Protein AF-A0A975BZ15-F1 (afdb_monomer_lite)

Foldseek 3Di:
DPDQDDLAAADEDDLLLVLCSLVVLCVSVVHDQQNLCVLLVHDPCLNVQDSCQVDPSHDRQWDWADADPVRNPTDIDGDPVNVSSQVSSVHDDDDDDPVVCVVSVHYHRDDDPDDPCPCPVVVVVVCVVVVHFDPDDPVLVVVLVVLVVVLVVLCVVQLPDPVCVVDPVSNVVSVVVSVVSVVVSVVSSND

Organism: NCBI:txid2774190

pLDDT: mean 78.73, std 13.76, range [43.09, 95.19]

Radius of gyration: 24.05 Å; chains: 1; bounding box: 47×45×75 Å

Secondary structure (DSSP, 8-state):
----PPPPPEE--SHHHHHHHHHHHHHHTT--HHHHHHHHTPPTTHHHHHH-TTSTT---SEEEEPPBTTBTT-EEEE-HHHHHHHHHTT-------HHHHHHTT-EEPPPPPP---TTHHHHHHHHHHHTPPP---HHHHHHHHHHHHHHHHHIIIIIT-HHHHH-HHHHHHHHHHHHHHHHHHHHHTT-

Structure (mmCIF, N/CA/C/O backbone):
data_AF-A0A975BZ15-F1
#
_entry.id   AF-A0A975BZ15-F1
#
loop_
_atom_site.group_PDB
_atom_site.id
_atom_site.type_symbol
_atom_site.label_atom_id
_atom_site.label_alt_id
_atom_site.label_comp_id
_atom_site.label_asym_id
_atom_site.label_entity_id
_atom_site.label_seq_id
_atom_site.pdbx_PDB_ins_code
_atom_site.Cartn_x
_atom_site.Cartn_y
_atom_site.Cartn_z
_atom_site.occupancy
_atom_site.B_iso_or_equiv
_atom_site.auth_seq_id
_atom_site.auth_comp_id
_atom_site.auth_asym_id
_atom_site.auth_atom_id
_atom_site.pdbx_PDB_model_num
ATOM 1 N N . MET A 1 1 ? 11.154 6.122 -28.868 1.00 43.09 1 MET A N 1
ATOM 2 C CA . MET A 1 1 ? 10.804 5.328 -27.670 1.00 43.09 1 MET A CA 1
ATOM 3 C C . MET A 1 1 ? 12.070 4.660 -27.170 1.00 43.09 1 MET A C 1
ATOM 5 O O . MET A 1 1 ? 12.715 3.992 -27.969 1.00 43.09 1 MET A O 1
ATOM 9 N N . LYS A 1 2 ? 12.477 4.886 -25.913 1.00 47.47 2 LYS A N 1
ATOM 10 C CA . LYS A 1 2 ? 13.539 4.073 -25.298 1.00 47.47 2 LYS A CA 1
ATOM 11 C C . LYS A 1 2 ? 13.048 2.626 -25.289 1.00 47.47 2 LYS A C 1
ATOM 13 O O . LYS A 1 2 ? 11.906 2.391 -24.907 1.00 47.47 2 LYS A O 1
ATOM 18 N N . THR A 1 3 ? 13.872 1.694 -25.752 1.00 48.06 3 THR A N 1
ATOM 19 C CA . THR A 1 3 ? 13.582 0.261 -25.691 1.00 48.06 3 THR A CA 1
ATOM 20 C C . THR A 1 3 ? 13.290 -0.089 -24.236 1.00 48.06 3 THR A C 1
ATOM 22 O O . THR A 1 3 ? 14.153 0.113 -23.380 1.00 48.06 3 THR A O 1
ATOM 25 N N . GLU A 1 4 ? 12.064 -0.518 -23.934 1.00 62.75 4 GLU A N 1
ATOM 26 C CA . GLU A 1 4 ? 11.697 -0.906 -22.576 1.00 62.75 4 GLU A CA 1
ATOM 27 C C . GLU A 1 4 ? 12.575 -2.084 -22.166 1.00 62.75 4 GLU A C 1
ATOM 29 O O . GLU A 1 4 ? 12.455 -3.182 -22.710 1.00 62.75 4 GLU A O 1
ATOM 34 N N . ALA A 1 5 ? 13.483 -1.862 -21.216 1.00 64.81 5 ALA A N 1
ATOM 35 C CA . ALA A 1 5 ? 14.196 -2.968 -20.604 1.00 64.81 5 ALA A CA 1
ATOM 36 C C . ALA A 1 5 ? 13.154 -3.931 -19.999 1.00 64.81 5 ALA A C 1
ATOM 38 O O . ALA A 1 5 ? 12.206 -3.457 -19.353 1.00 64.81 5 ALA A O 1
ATOM 39 N N . PRO A 1 6 ? 13.284 -5.252 -20.211 1.00 69.12 6 PRO A N 1
ATOM 40 C CA . PRO A 1 6 ? 12.326 -6.216 -19.690 1.00 69.12 6 PRO A CA 1
ATOM 41 C C . PRO A 1 6 ? 12.282 -6.132 -18.161 1.00 69.12 6 PRO A C 1
ATOM 43 O O . PRO A 1 6 ? 13.319 -6.164 -17.496 1.00 69.12 6 PRO A O 1
ATOM 46 N N . PHE A 1 7 ? 11.077 -5.998 -17.604 1.00 79.94 7 PHE A N 1
ATOM 47 C CA . PHE A 1 7 ? 10.864 -6.074 -16.162 1.00 79.94 7 PHE A CA 1
ATOM 48 C C . PHE A 1 7 ? 10.707 -7.553 -15.784 1.00 79.94 7 PHE A C 1
ATOM 50 O O . PHE A 1 7 ? 9.809 -8.205 -16.322 1.00 79.94 7 PHE A O 1
ATOM 57 N N . PRO A 1 8 ? 11.586 -8.118 -14.937 1.00 83.88 8 PRO A N 1
ATOM 58 C CA . PRO A 1 8 ? 11.531 -9.540 -14.626 1.00 83.88 8 PRO A CA 1
ATOM 59 C C . PRO A 1 8 ? 10.248 -9.878 -13.852 1.00 83.88 8 PRO A C 1
ATOM 61 O O . PRO A 1 8 ? 9.744 -9.027 -13.114 1.00 83.88 8 PRO A O 1
ATOM 64 N N . PRO A 1 9 ? 9.730 -11.112 -13.972 1.00 88.19 9 PRO A N 1
ATOM 65 C CA . PRO A 1 9 ? 8.658 -11.576 -13.102 1.00 88.19 9 PRO A CA 1
ATOM 66 C C . PRO A 1 9 ? 9.121 -11.532 -11.642 1.00 88.19 9 PRO A C 1
ATOM 68 O O . PRO A 1 9 ? 10.254 -11.908 -11.326 1.00 88.19 9 PRO A O 1
ATOM 71 N N . LEU A 1 10 ? 8.247 -11.051 -10.755 1.00 88.88 10 LEU A N 1
ATOM 72 C CA . LEU A 1 10 ? 8.565 -10.852 -9.344 1.00 88.88 10 LEU A CA 1
ATOM 73 C C . LEU A 1 10 ? 7.678 -11.696 -8.431 1.00 88.88 10 LEU A C 1
ATOM 75 O O . LEU A 1 10 ? 6.462 -11.739 -8.603 1.00 88.88 10 LEU A O 1
ATOM 79 N N . LEU A 1 11 ? 8.300 -12.291 -7.416 1.00 85.44 11 LEU A N 1
ATOM 80 C CA . LEU A 1 11 ? 7.637 -12.854 -6.246 1.00 85.44 11 LEU A CA 1
ATOM 81 C C . LEU A 1 11 ? 7.439 -11.738 -5.223 1.00 85.44 11 LEU A C 1
ATOM 83 O O . LEU A 1 11 ? 8.398 -11.100 -4.787 1.00 85.44 11 LEU A O 1
ATOM 87 N N . VAL A 1 12 ? 6.188 -11.492 -4.856 1.00 82.25 12 VAL A N 1
ATOM 88 C CA . VAL A 1 12 ? 5.798 -10.401 -3.962 1.00 82.25 12 VAL A CA 1
ATOM 89 C C . VAL A 1 12 ? 5.178 -11.021 -2.723 1.00 82.25 12 VAL A C 1
ATOM 91 O O . VAL A 1 12 ? 4.142 -11.677 -2.814 1.00 82.25 12 VAL A O 1
ATOM 94 N N . HIS A 1 13 ? 5.819 -10.815 -1.576 1.00 72.69 13 HIS A N 1
ATOM 95 C CA . HIS A 1 13 ? 5.365 -11.371 -0.302 1.00 72.69 13 HIS A CA 1
ATOM 96 C C . HIS A 1 13 ? 4.517 -10.368 0.473 1.00 72.69 13 HIS A C 1
ATOM 98 O O . HIS A 1 13 ? 3.546 -10.748 1.124 1.00 72.69 13 HIS A O 1
ATOM 104 N N . GLU A 1 14 ? 4.835 -9.078 0.352 1.00 74.31 14 GLU A N 1
ATOM 105 C CA . GLU A 1 14 ? 4.095 -8.016 1.010 1.00 74.31 14 GLU A CA 1
ATOM 106 C C . GLU A 1 14 ? 3.653 -6.915 0.044 1.00 74.31 14 GLU A C 1
ATOM 108 O O . GLU A 1 14 ? 4.279 -6.605 -0.971 1.00 74.31 14 GLU A O 1
ATOM 113 N N . ARG A 1 15 ? 2.586 -6.213 0.430 1.00 75.62 15 ARG A N 1
ATOM 114 C CA . ARG A 1 15 ? 2.096 -5.019 -0.276 1.00 75.62 15 ARG A CA 1
ATOM 115 C C . ARG A 1 15 ? 3.181 -3.951 -0.464 1.00 75.62 15 ARG A C 1
ATOM 117 O O . ARG A 1 15 ? 3.171 -3.230 -1.460 1.00 75.62 15 ARG A O 1
ATOM 124 N N . GLY A 1 16 ? 4.072 -3.815 0.520 1.00 75.12 16 GLY A N 1
ATOM 125 C CA . GLY A 1 16 ? 5.169 -2.850 0.490 1.00 75.12 16 GLY A CA 1
ATOM 126 C C . GLY A 1 16 ? 6.177 -3.142 -0.621 1.00 75.12 16 GLY A C 1
ATOM 127 O O . GLY A 1 16 ? 6.648 -2.202 -1.263 1.00 75.12 16 GLY A O 1
ATOM 128 N N . ASP A 1 17 ? 6.438 -4.421 -0.889 1.00 81.81 17 ASP A N 1
ATOM 129 C CA . ASP A 1 17 ? 7.350 -4.863 -1.946 1.00 81.81 17 ASP A CA 1
ATOM 130 C C . ASP A 1 17 ? 6.798 -4.499 -3.320 1.00 81.81 17 ASP A C 1
ATOM 132 O O . ASP A 1 17 ? 7.525 -4.029 -4.192 1.00 81.81 17 ASP A O 1
ATOM 136 N N . LEU A 1 18 ? 5.481 -4.638 -3.490 1.00 86.62 18 LEU A N 1
ATOM 137 C CA . LEU A 1 18 ? 4.814 -4.299 -4.737 1.00 86.62 18 LEU A CA 1
ATOM 138 C C . LEU A 1 18 ? 4.903 -2.798 -5.040 1.00 86.62 18 LEU A C 1
ATOM 140 O O . LEU A 1 18 ? 5.300 -2.415 -6.136 1.00 86.62 18 LEU A O 1
ATOM 144 N N . ALA A 1 19 ? 4.595 -1.937 -4.065 1.00 88.75 19 ALA A N 1
ATOM 145 C CA . ALA A 1 19 ? 4.719 -0.488 -4.242 1.00 88.75 19 ALA A CA 1
ATOM 146 C C . ALA A 1 19 ? 6.164 -0.079 -4.581 1.00 88.75 19 ALA A C 1
ATOM 148 O O . ALA A 1 19 ? 6.382 0.778 -5.438 1.00 88.75 19 ALA A O 1
ATOM 149 N N . HIS A 1 20 ? 7.152 -0.727 -3.955 1.00 88.38 20 HIS A N 1
ATOM 150 C CA . HIS A 1 20 ? 8.561 -0.485 -4.247 1.00 88.38 20 HIS A CA 1
ATOM 151 C C . HIS A 1 20 ? 8.954 -0.951 -5.657 1.00 88.38 20 HIS A C 1
ATOM 153 O O . HIS A 1 20 ? 9.604 -0.205 -6.388 1.00 88.38 20 HIS A O 1
ATOM 159 N N . ALA A 1 21 ? 8.521 -2.141 -6.074 1.00 89.56 21 ALA A N 1
ATOM 160 C CA . ALA A 1 21 ? 8.768 -2.672 -7.411 1.00 89.56 21 ALA A CA 1
ATOM 161 C C . ALA A 1 21 ? 8.174 -1.776 -8.512 1.00 89.56 21 ALA A C 1
ATOM 163 O O . ALA A 1 21 ? 8.835 -1.500 -9.514 1.00 89.56 21 ALA A O 1
ATOM 164 N N . LEU A 1 22 ? 6.956 -1.267 -8.307 1.00 91.25 22 LEU A N 1
ATOM 165 C CA . LEU A 1 22 ? 6.304 -0.343 -9.238 1.00 91.25 22 LEU A CA 1
ATOM 166 C C . LEU A 1 22 ? 7.023 1.013 -9.301 1.00 91.25 22 LEU A C 1
ATOM 168 O O . LEU A 1 22 ? 7.212 1.549 -10.394 1.00 91.25 22 LEU A O 1
ATOM 172 N N . ALA A 1 23 ? 7.510 1.528 -8.166 1.00 91.50 23 ALA A N 1
ATOM 173 C CA . ALA A 1 23 ? 8.348 2.729 -8.134 1.00 91.50 23 ALA A CA 1
ATOM 174 C C . ALA A 1 23 ? 9.658 2.529 -8.916 1.00 91.50 23 ALA A C 1
ATOM 176 O O . ALA A 1 23 ? 10.039 3.372 -9.727 1.00 91.50 23 ALA A O 1
ATOM 177 N N . GLN A 1 24 ? 10.327 1.384 -8.733 1.00 89.81 24 GLN A N 1
ATOM 178 C CA . GLN A 1 24 ? 11.532 1.035 -9.495 1.00 89.81 24 GLN A CA 1
ATOM 179 C C . GLN A 1 24 ? 11.242 0.943 -10.994 1.00 89.81 24 GLN A C 1
ATOM 181 O O . GLN A 1 24 ? 12.021 1.450 -11.801 1.00 89.81 24 GLN A O 1
ATOM 186 N N . ARG A 1 25 ? 10.098 0.362 -11.386 1.00 91.19 25 ARG A N 1
ATOM 187 C CA . ARG A 1 25 ? 9.684 0.339 -12.793 1.00 91.19 25 ARG A CA 1
ATOM 188 C C . ARG A 1 25 ? 9.503 1.754 -13.334 1.00 91.19 25 ARG A C 1
ATOM 190 O O . ARG A 1 25 ? 10.085 2.057 -14.374 1.00 91.19 25 ARG A O 1
ATOM 197 N N . ARG A 1 26 ? 8.781 2.631 -12.630 1.00 92.38 26 ARG A N 1
ATOM 198 C CA . ARG A 1 26 ? 8.617 4.040 -13.032 1.00 92.38 26 ARG A CA 1
ATOM 199 C C . ARG A 1 26 ? 9.972 4.726 -13.232 1.00 92.38 26 ARG A C 1
ATOM 201 O O . ARG A 1 26 ? 10.206 5.332 -14.276 1.00 92.38 26 ARG A O 1
ATOM 208 N N . LEU A 1 27 ? 10.880 4.581 -12.268 1.00 91.38 27 LEU A N 1
ATOM 209 C CA . LEU A 1 27 ? 12.227 5.150 -12.346 1.00 91.38 27 LEU A CA 1
ATOM 210 C C . LEU A 1 27 ? 13.030 4.578 -13.523 1.00 91.38 27 LEU A C 1
ATOM 212 O O . LEU A 1 27 ? 13.717 5.330 -14.210 1.00 91.38 27 LEU A O 1
ATOM 216 N N . SER A 1 28 ? 12.903 3.280 -13.815 1.00 89.06 28 SER A N 1
ATOM 217 C CA . SER A 1 28 ? 13.563 2.648 -14.969 1.00 89.06 28 SER A CA 1
ATOM 218 C C . SER A 1 28 ? 13.062 3.177 -16.320 1.00 89.06 28 SER A C 1
ATOM 220 O O . SER A 1 28 ? 13.814 3.191 -17.294 1.00 89.06 28 SER A O 1
ATOM 222 N N . LEU A 1 29 ? 11.819 3.669 -16.370 1.00 88.81 29 LEU A N 1
ATOM 223 C CA . LEU A 1 29 ? 11.249 4.352 -17.536 1.00 88.81 29 LEU A CA 1
ATOM 224 C C . LEU A 1 29 ? 11.700 5.821 -17.624 1.00 88.81 29 LEU A C 1
ATOM 226 O O . LEU A 1 29 ? 11.441 6.489 -18.623 1.00 88.81 29 LEU A O 1
ATOM 230 N N . GLY A 1 30 ? 12.420 6.316 -16.612 1.00 89.75 30 GLY A N 1
ATOM 231 C CA . GLY A 1 30 ? 12.903 7.691 -16.532 1.00 89.75 30 GLY A CA 1
ATOM 232 C C . GLY A 1 30 ? 11.807 8.705 -16.225 1.00 89.75 30 GLY A C 1
ATOM 233 O O . GLY A 1 30 ? 11.986 9.872 -16.551 1.00 89.75 30 GLY A O 1
ATOM 234 N N . LEU A 1 31 ? 10.692 8.265 -15.636 1.00 89.81 31 LEU A N 1
ATOM 235 C CA . LEU A 1 31 ? 9.573 9.129 -15.274 1.00 89.81 31 LEU A CA 1
ATOM 236 C C . LEU A 1 31 ? 9.715 9.600 -13.826 1.00 89.81 31 LEU A C 1
ATOM 238 O O . LEU A 1 31 ? 9.944 8.791 -12.923 1.00 89.81 31 LEU A O 1
ATOM 242 N N . THR A 1 32 ? 9.521 10.890 -13.586 1.00 91.31 32 THR A N 1
ATOM 243 C CA . THR A 1 32 ? 9.245 11.460 -12.256 1.00 91.31 32 THR A CA 1
ATOM 244 C C . THR A 1 32 ? 7.827 11.106 -11.784 1.00 91.31 32 THR A C 1
ATOM 246 O O . THR A 1 32 ? 7.039 10.530 -12.536 1.00 91.31 32 THR A O 1
ATOM 249 N N . CYS A 1 33 ? 7.489 11.397 -10.523 1.00 89.38 33 CYS A N 1
ATOM 250 C CA . CYS A 1 33 ? 6.126 11.173 -10.029 1.00 89.38 33 CYS A CA 1
ATOM 251 C C . CYS A 1 33 ? 5.125 12.084 -10.747 1.00 89.38 33 CYS A C 1
ATOM 253 O O . CYS A 1 33 ? 4.051 11.635 -11.121 1.00 89.38 33 CYS A O 1
ATOM 255 N N . GLU A 1 34 ? 5.503 13.339 -10.966 1.00 86.94 34 GLU A N 1
ATOM 256 C CA . GLU A 1 34 ? 4.691 14.373 -11.598 1.00 86.94 34 GLU A CA 1
ATOM 257 C C . GLU A 1 34 ? 4.435 14.058 -13.078 1.00 86.94 34 GLU A C 1
ATOM 259 O O . GLU A 1 34 ? 3.306 14.159 -13.553 1.00 86.94 34 GLU A O 1
ATOM 264 N N . GLU A 1 35 ? 5.463 13.609 -13.805 1.00 86.94 35 GLU A N 1
ATOM 265 C CA . GLU A 1 35 ? 5.306 13.151 -15.192 1.00 86.94 35 GLU A CA 1
ATOM 266 C C . GLU A 1 35 ? 4.442 11.894 -15.278 1.00 86.94 35 GLU A C 1
ATOM 268 O O . GLU A 1 35 ? 3.644 11.758 -16.205 1.00 86.94 35 GLU A O 1
ATOM 273 N N . PHE A 1 36 ? 4.578 10.980 -14.313 1.00 89.62 36 PHE A N 1
ATOM 274 C CA . PHE A 1 36 ? 3.740 9.790 -14.253 1.00 89.62 36 PHE A CA 1
ATOM 275 C C . PHE A 1 36 ? 2.277 10.153 -13.979 1.00 89.62 36 PHE A C 1
ATOM 277 O O . PHE A 1 36 ? 1.407 9.702 -14.716 1.00 89.62 36 PHE A O 1
ATOM 284 N N . ASP A 1 37 ? 2.014 11.018 -12.996 1.00 87.25 37 ASP A N 1
ATOM 285 C CA . ASP A 1 37 ? 0.670 11.513 -12.684 1.00 87.25 37 ASP A CA 1
ATOM 286 C C . ASP A 1 37 ? 0.030 12.185 -13.911 1.00 87.25 37 ASP A C 1
ATOM 288 O O . ASP A 1 37 ? -1.122 11.900 -14.245 1.00 87.25 37 ASP A O 1
ATOM 292 N N . ALA A 1 38 ? 0.787 13.018 -14.634 1.00 86.06 38 ALA A N 1
ATOM 293 C CA . ALA A 1 38 ? 0.326 13.649 -15.870 1.00 86.06 38 ALA A CA 1
ATOM 294 C C . ALA A 1 38 ? 0.015 12.619 -16.970 1.00 86.06 38 ALA A C 1
ATOM 296 O O . ALA A 1 38 ? -1.005 12.728 -17.649 1.00 86.06 38 ALA A O 1
ATOM 297 N N . HIS A 1 39 ? 0.861 11.598 -17.121 1.00 84.44 39 HIS A N 1
ATOM 298 C CA . HIS A 1 39 ? 0.670 10.520 -18.090 1.00 84.44 39 HIS A CA 1
ATOM 299 C C . HIS A 1 39 ? -0.566 9.659 -17.780 1.00 84.44 39 HIS A C 1
ATOM 301 O O . HIS A 1 39 ? -1.254 9.209 -18.694 1.00 84.44 39 HIS A O 1
ATOM 307 N N . THR A 1 40 ? -0.876 9.433 -16.501 1.00 84.62 40 THR A N 1
ATOM 308 C CA . THR A 1 40 ? -2.020 8.613 -16.069 1.00 84.62 40 THR A CA 1
ATOM 309 C C . THR A 1 40 ? -3.305 9.403 -15.834 1.00 84.62 40 THR A C 1
ATOM 311 O O . THR A 1 40 ? -4.327 8.804 -15.497 1.00 84.62 40 THR A O 1
ATOM 314 N N . GLY A 1 41 ? -3.272 10.731 -15.976 1.00 84.06 41 GLY A N 1
ATOM 315 C CA . GLY A 1 41 ? -4.400 11.609 -15.656 1.00 84.06 41 GLY A CA 1
ATOM 316 C C . GLY A 1 41 ? -4.724 11.659 -14.159 1.00 84.06 41 GLY A C 1
ATOM 317 O O . GLY A 1 41 ? -5.871 11.890 -13.776 1.00 84.06 41 GLY A O 1
ATOM 318 N N . TRP A 1 42 ? -3.741 11.392 -13.298 1.00 86.62 42 TRP A N 1
ATOM 319 C CA . TRP A 1 42 ? -3.905 11.495 -11.853 1.00 86.62 42 TRP A CA 1
ATOM 320 C C . TRP A 1 42 ? -3.730 12.933 -11.368 1.00 86.62 42 TRP A C 1
ATOM 322 O O . TRP A 1 42 ? -3.091 13.770 -12.002 1.00 86.62 42 TRP A O 1
ATOM 332 N N . ALA A 1 43 ? -4.315 13.222 -10.206 1.00 81.88 43 ALA A N 1
ATOM 333 C CA . ALA A 1 43 ? -4.056 14.475 -9.511 1.00 81.88 43 ALA A CA 1
ATOM 334 C C . ALA A 1 43 ? -2.585 14.555 -9.072 1.00 81.88 43 ALA A C 1
ATOM 336 O O . ALA A 1 43 ? -1.969 13.532 -8.786 1.00 81.88 43 ALA A O 1
ATOM 337 N N . ASP A 1 44 ? -2.058 15.772 -8.939 1.00 79.19 44 ASP A N 1
ATOM 338 C CA . ASP A 1 44 ? -0.663 15.998 -8.549 1.00 79.19 44 ASP A CA 1
ATOM 339 C C . ASP A 1 44 ? -0.267 15.240 -7.260 1.00 79.19 44 ASP A C 1
ATOM 341 O O . ASP A 1 44 ? -1.006 15.199 -6.258 1.00 79.19 44 ASP A O 1
ATOM 345 N N . ARG A 1 45 ? 0.932 14.649 -7.292 1.00 79.69 45 ARG A N 1
ATOM 346 C CA . ARG A 1 45 ? 1.570 13.847 -6.234 1.00 79.69 45 ARG A CA 1
ATOM 347 C C . ARG A 1 45 ? 0.804 12.582 -5.857 1.00 79.69 45 ARG A C 1
ATOM 349 O O . ARG A 1 45 ? 0.936 12.110 -4.719 1.00 79.69 45 ARG A O 1
ATOM 356 N N . PHE A 1 46 ? -0.030 12.035 -6.737 1.00 84.38 46 PHE A N 1
ATOM 357 C CA . PHE A 1 46 ? -0.773 10.814 -6.433 1.00 84.38 46 PHE A CA 1
ATOM 358 C C . PHE A 1 46 ? 0.128 9.579 -6.475 1.00 84.38 46 PHE A C 1
ATOM 360 O O . PHE A 1 46 ? 0.066 8.770 -5.545 1.00 84.38 46 PHE A O 1
ATOM 367 N N . ALA A 1 47 ? 1.032 9.486 -7.453 1.00 88.56 47 ALA A N 1
ATOM 368 C CA . ALA A 1 47 ? 2.056 8.447 -7.533 1.00 88.56 47 ALA A CA 1
ATOM 369 C C . ALA A 1 47 ? 2.846 8.350 -6.221 1.00 88.56 47 ALA A C 1
ATOM 371 O O . ALA A 1 47 ? 2.952 7.279 -5.629 1.00 88.56 47 ALA A O 1
ATOM 372 N N . THR A 1 48 ? 3.264 9.489 -5.663 1.00 87.31 48 THR A N 1
ATOM 373 C CA . THR A 1 48 ? 3.959 9.551 -4.368 1.00 87.31 48 THR A CA 1
ATOM 374 C C . THR A 1 48 ? 3.143 8.942 -3.223 1.00 87.31 48 THR A C 1
ATOM 376 O O . THR A 1 48 ? 3.713 8.319 -2.326 1.00 87.31 48 THR A O 1
ATOM 379 N N . LYS A 1 49 ? 1.810 9.083 -3.224 1.00 87.00 49 LYS A N 1
ATOM 380 C CA . LYS A 1 49 ? 0.937 8.495 -2.191 1.00 87.00 49 LYS A CA 1
ATOM 381 C C . LYS A 1 49 ? 0.825 6.979 -2.337 1.00 87.00 49 LYS A C 1
ATOM 383 O O . LYS A 1 49 ? 0.766 6.293 -1.317 1.00 87.00 49 LYS A O 1
ATOM 388 N N . LEU A 1 50 ? 0.793 6.472 -3.568 1.00 87.56 50 LEU A N 1
ATOM 389 C CA . LEU A 1 50 ? 0.746 5.036 -3.858 1.00 87.56 50 LEU A CA 1
ATOM 390 C C . LEU A 1 50 ? 2.088 4.343 -3.606 1.00 87.56 50 LEU A C 1
ATOM 392 O O . LEU A 1 50 ? 2.112 3.234 -3.080 1.00 87.56 50 LEU A O 1
ATOM 396 N N . GLU A 1 51 ? 3.200 5.013 -3.907 1.00 90.88 51 GLU A N 1
ATOM 397 C CA . GLU A 1 51 ? 4.557 4.529 -3.624 1.00 90.88 51 GLU A CA 1
ATOM 398 C C . GLU A 1 51 ? 4.887 4.546 -2.127 1.00 90.88 51 GLU A C 1
ATOM 400 O O . GLU A 1 51 ? 5.752 3.806 -1.662 1.00 90.88 51 GLU A O 1
ATOM 405 N N . ASN A 1 52 ? 4.160 5.355 -1.347 1.00 85.56 52 ASN A N 1
ATOM 406 C CA . ASN A 1 52 ? 4.322 5.473 0.099 1.00 85.56 52 ASN A CA 1
ATOM 407 C C . ASN A 1 52 ? 3.021 5.132 0.849 1.00 85.56 52 ASN A C 1
ATOM 409 O O . ASN A 1 52 ? 2.488 5.987 1.571 1.00 85.56 52 ASN A O 1
ATOM 413 N N . PRO A 1 53 ? 2.520 3.883 0.752 1.00 76.81 53 PRO A N 1
ATOM 414 C CA . PRO A 1 53 ? 1.218 3.488 1.297 1.00 76.81 53 PRO A CA 1
ATOM 415 C C . PRO A 1 53 ? 1.134 3.606 2.825 1.00 76.81 53 PRO A C 1
ATOM 417 O O . PRO A 1 53 ? 0.051 3.749 3.379 1.00 76.81 53 PRO A O 1
ATOM 420 N N . HIS A 1 54 ? 2.279 3.584 3.512 1.00 74.31 54 HIS A N 1
ATOM 421 C CA . HIS A 1 54 ? 2.377 3.728 4.969 1.00 74.31 54 HIS A CA 1
ATOM 422 C C . HIS A 1 54 ? 2.585 5.178 5.433 1.00 74.31 54 HIS A C 1
ATOM 424 O O . HIS A 1 54 ? 2.784 5.429 6.625 1.00 74.31 54 HIS A O 1
ATOM 430 N N . SER A 1 55 ? 2.633 6.141 4.507 1.00 75.50 55 SER A N 1
ATOM 431 C CA . SER A 1 55 ? 2.653 7.558 4.867 1.00 75.50 55 SER A CA 1
ATOM 432 C C . SER A 1 55 ? 1.254 8.006 5.314 1.00 75.50 55 SER A C 1
ATOM 434 O O . SER A 1 55 ? 0.262 7.379 4.950 1.00 75.50 55 SER A O 1
ATOM 436 N N . PRO A 1 56 ? 1.120 9.101 6.081 1.00 73.69 56 PRO A N 1
ATOM 437 C CA . PRO A 1 56 ? -0.185 9.526 6.606 1.00 73.69 56 PRO A CA 1
ATOM 438 C C . PRO A 1 56 ? -1.171 9.950 5.510 1.00 73.69 56 PRO A C 1
ATOM 440 O O . PRO A 1 56 ? -2.379 9.916 5.705 1.00 73.69 56 PRO A O 1
ATOM 443 N N . SER A 1 57 ? -0.643 10.371 4.361 1.00 77.12 57 SER A N 1
ATOM 444 C CA . SER A 1 57 ? -1.391 10.679 3.141 1.00 77.12 57 SER A CA 1
ATOM 445 C C . SER A 1 57 ? -1.353 9.540 2.120 1.00 77.12 57 SER A C 1
ATOM 447 O O . SER A 1 57 ? -1.793 9.731 0.986 1.00 77.12 57 SER A O 1
ATOM 449 N N . GLY A 1 58 ? -0.762 8.404 2.493 1.00 81.25 58 GLY A N 1
ATOM 450 C CA . GLY A 1 58 ? -0.544 7.256 1.631 1.00 81.25 58 GLY A CA 1
ATOM 451 C C . GLY A 1 58 ? -1.857 6.654 1.158 1.00 81.25 58 GLY A C 1
ATOM 452 O O . GLY A 1 58 ? -2.906 6.799 1.792 1.00 81.25 58 GLY A O 1
ATOM 453 N N . LYS A 1 59 ? -1.800 5.989 0.010 1.00 82.81 59 LYS A N 1
ATOM 454 C CA . LYS A 1 59 ? -2.933 5.276 -0.568 1.00 82.81 59 LYS A CA 1
ATOM 455 C C . LYS A 1 59 ? -2.534 3.831 -0.807 1.00 82.81 59 LYS A C 1
ATOM 457 O O . LYS A 1 59 ? -1.439 3.547 -1.281 1.00 82.81 59 LYS A O 1
ATOM 462 N N . LEU A 1 60 ? -3.431 2.919 -0.453 1.00 81.62 60 LEU A N 1
ATOM 463 C CA . LEU A 1 60 ? -3.249 1.496 -0.692 1.00 81.62 60 LEU A CA 1
ATOM 464 C C . LEU A 1 60 ? -3.758 1.205 -2.099 1.00 81.62 60 LEU A C 1
ATOM 466 O O . LEU A 1 60 ? -4.953 1.293 -2.352 1.00 81.62 60 LEU A O 1
ATOM 470 N N . GLY A 1 61 ? -2.843 0.899 -3.017 1.00 82.25 61 GLY A N 1
ATOM 471 C CA . GLY A 1 61 ? -3.225 0.424 -4.346 1.00 82.25 61 GLY A CA 1
ATOM 472 C C . GLY A 1 61 ? -3.754 -1.012 -4.302 1.00 82.25 61 GLY A C 1
ATOM 473 O O . GLY A 1 61 ? -4.722 -1.346 -4.980 1.00 82.25 61 GLY A O 1
ATOM 474 N N . PHE A 1 62 ? -3.137 -1.839 -3.459 1.00 85.75 62 PHE A N 1
ATOM 475 C CA . PHE A 1 62 ? -3.373 -3.275 -3.381 1.00 85.75 62 PHE A CA 1
ATOM 476 C C . PHE A 1 62 ? -3.740 -3.672 -1.958 1.00 85.75 62 PHE A C 1
ATOM 478 O O . PHE A 1 62 ? -3.193 -3.138 -0.985 1.00 85.75 62 PHE A O 1
ATOM 485 N N . HIS A 1 63 ? -4.663 -4.615 -1.837 1.00 81.69 63 HIS A N 1
ATOM 486 C CA . HIS A 1 63 ? -5.168 -5.121 -0.571 1.00 81.69 63 HIS A CA 1
ATOM 487 C C . HIS A 1 63 ? -4.866 -6.608 -0.494 1.00 81.69 63 HIS A C 1
ATOM 489 O O . HIS A 1 63 ? -5.354 -7.375 -1.312 1.00 81.69 63 HIS A O 1
ATOM 495 N N . PHE A 1 64 ? -4.036 -6.974 0.477 1.00 76.19 64 PHE A N 1
ATOM 496 C CA . PHE A 1 64 ? -3.728 -8.354 0.814 1.00 76.19 64 PHE A CA 1
ATOM 497 C C . PHE A 1 64 ? -4.503 -8.644 2.095 1.00 76.19 64 PHE A C 1
ATOM 499 O O . PHE A 1 64 ? -4.224 -8.038 3.133 1.00 76.19 64 PHE A O 1
ATOM 506 N N . GLU A 1 65 ? -5.529 -9.476 1.988 1.00 75.44 65 GLU A N 1
ATOM 507 C CA . GLU A 1 65 ? -6.294 -9.990 3.116 1.00 75.44 65 GLU A CA 1
ATOM 508 C C . GLU A 1 65 ? -5.696 -11.334 3.508 1.00 75.44 65 GLU A C 1
ATOM 510 O O . GLU A 1 65 ? -5.569 -12.234 2.674 1.00 75.44 65 GLU A O 1
ATOM 515 N N . PHE A 1 66 ? -5.295 -11.449 4.772 1.00 65.44 66 PHE A N 1
ATOM 516 C CA . PHE A 1 66 ? -4.766 -12.696 5.302 1.00 65.44 66 PHE A CA 1
ATOM 517 C C . PHE A 1 66 ? -5.849 -13.778 5.314 1.00 65.44 66 PHE A C 1
ATOM 519 O O . PHE A 1 66 ? -7.035 -13.451 5.421 1.00 65.44 66 PHE A O 1
ATOM 526 N N . PRO A 1 67 ? -5.451 -15.057 5.241 1.00 69.19 67 PRO A N 1
ATOM 527 C CA . PRO A 1 67 ? -6.352 -16.160 5.510 1.00 69.19 67 PRO A CA 1
ATOM 528 C C . PRO A 1 67 ? -7.101 -15.958 6.829 1.00 69.19 67 PRO A C 1
ATOM 530 O O . PRO A 1 67 ? -6.487 -15.703 7.865 1.00 69.19 67 PRO A O 1
ATOM 533 N N . THR A 1 68 ? -8.423 -16.074 6.788 1.00 66.75 68 THR A N 1
ATOM 534 C CA . THR A 1 68 ? -9.285 -16.093 7.977 1.00 66.75 68 THR A CA 1
ATOM 535 C C . THR A 1 68 ? -10.103 -17.378 7.997 1.00 66.75 68 THR A C 1
ATOM 537 O O . THR A 1 68 ? -10.164 -18.098 7.002 1.00 66.75 68 THR A O 1
ATOM 540 N N . GLU A 1 69 ? -10.772 -17.665 9.112 1.00 62.94 69 GLU A N 1
ATOM 541 C CA . GLU A 1 69 ? -11.693 -18.807 9.224 1.00 62.94 69 GLU A CA 1
ATOM 542 C C . GLU A 1 69 ? -12.822 -18.778 8.173 1.00 62.94 69 GLU A C 1
ATOM 544 O O . GLU A 1 69 ? -13.272 -19.824 7.713 1.00 62.94 69 GLU A O 1
ATOM 549 N N . PHE A 1 70 ? -13.217 -17.582 7.724 1.00 66.50 70 PHE A N 1
ATOM 550 C CA . PHE A 1 70 ? -14.227 -17.375 6.681 1.00 66.50 70 PHE A CA 1
ATOM 551 C C . PHE A 1 70 ? -13.633 -17.243 5.273 1.00 66.50 70 PHE A C 1
ATOM 553 O O . PHE A 1 70 ? -14.362 -17.307 4.284 1.00 66.50 70 PHE A O 1
ATOM 560 N N . LEU A 1 71 ? -12.319 -17.033 5.170 1.00 59.66 71 LEU A N 1
ATOM 561 C CA . LEU A 1 71 ? -11.617 -16.814 3.910 1.00 59.66 71 LEU A CA 1
ATOM 562 C C . LEU A 1 71 ? -10.246 -17.512 3.954 1.00 59.66 71 LEU A C 1
ATOM 564 O O . LEU A 1 71 ? -9.208 -16.852 4.002 1.00 59.66 71 LEU A O 1
ATOM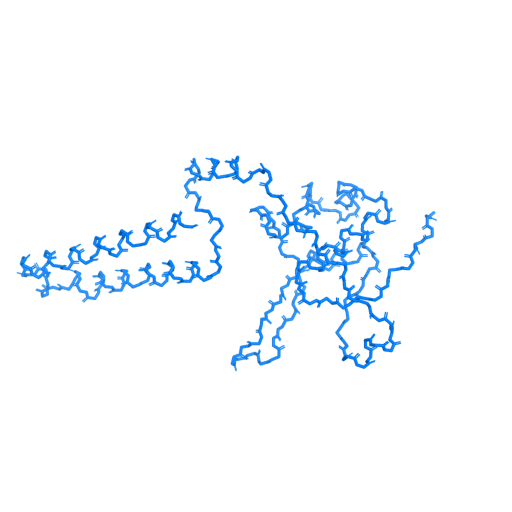 568 N N . PRO A 1 72 ? -10.221 -18.859 3.957 1.00 59.34 72 PRO A N 1
ATOM 569 C CA . PRO A 1 72 ? -9.025 -19.650 4.269 1.00 59.34 72 PRO A CA 1
ATOM 570 C C . PRO A 1 72 ? -7.895 -19.530 3.236 1.00 59.34 72 PRO A C 1
ATOM 572 O O . PRO A 1 72 ? -6.763 -19.907 3.522 1.00 59.34 72 PRO A O 1
ATOM 575 N N . GLY A 1 73 ? -8.173 -18.992 2.047 1.00 62.78 73 GLY A N 1
ATOM 576 C CA . GLY A 1 73 ? -7.156 -18.702 1.030 1.00 62.78 73 GLY A CA 1
ATOM 577 C C . GLY A 1 73 ? -6.566 -17.289 1.099 1.00 62.78 73 GLY A C 1
ATOM 578 O O . GLY A 1 73 ? -5.624 -16.997 0.367 1.00 62.78 73 GLY A O 1
ATOM 579 N N . GLY A 1 74 ? -7.115 -16.404 1.940 1.00 71.00 74 GLY A N 1
ATOM 580 C CA . GLY A 1 74 ? -6.879 -14.963 1.832 1.00 71.00 74 GLY A CA 1
ATOM 581 C C . GLY A 1 74 ? -7.415 -14.378 0.516 1.00 71.00 74 GLY A C 1
ATOM 582 O O . GLY A 1 74 ? -8.007 -15.077 -0.311 1.00 71.00 74 GLY A O 1
ATOM 583 N N . SER A 1 75 ? -7.242 -13.073 0.310 1.00 74.94 75 SER A N 1
ATOM 584 C CA . SER A 1 75 ? -7.602 -12.435 -0.962 1.00 74.94 75 SER A CA 1
ATOM 585 C C . SER A 1 75 ? -6.603 -11.353 -1.357 1.00 74.94 75 SER A C 1
ATOM 587 O O . SER A 1 75 ? -6.054 -10.651 -0.508 1.00 74.94 75 SER A O 1
ATOM 589 N N . VAL A 1 76 ? -6.361 -11.213 -2.661 1.00 75.38 76 VAL A N 1
ATOM 590 C CA . VAL A 1 76 ? -5.607 -10.087 -3.221 1.00 75.38 76 VAL A CA 1
ATOM 591 C C . VAL A 1 76 ? -6.564 -9.272 -4.072 1.00 75.38 76 VAL A C 1
ATOM 593 O O . VAL A 1 76 ? -7.075 -9.759 -5.078 1.00 75.38 76 VAL A O 1
ATOM 596 N N . ARG A 1 77 ? -6.819 -8.026 -3.669 1.00 81.12 77 ARG A N 1
ATOM 597 C CA . ARG A 1 77 ? -7.675 -7.098 -4.417 1.00 81.12 77 ARG A CA 1
ATOM 598 C C . ARG A 1 77 ? -6.861 -5.932 -4.949 1.00 81.12 77 ARG A C 1
ATOM 600 O O . ARG A 1 77 ? -6.058 -5.330 -4.229 1.00 81.12 77 ARG A O 1
ATOM 607 N N . CYS A 1 78 ? -7.110 -5.600 -6.207 1.00 81.62 78 CYS A N 1
ATOM 608 C CA . CYS A 1 78 ? -6.579 -4.421 -6.869 1.00 81.62 78 CYS A CA 1
ATOM 609 C C . CYS A 1 78 ? -7.610 -3.288 -6.761 1.00 81.62 78 CYS A C 1
ATOM 611 O O . CYS A 1 78 ? -8.789 -3.501 -7.030 1.00 81.62 78 CYS A O 1
ATOM 613 N N . SER A 1 79 ? -7.198 -2.091 -6.344 1.00 84.56 79 SER A N 1
ATOM 614 C CA . SER A 1 79 ? -8.038 -0.898 -6.522 1.00 84.56 79 SER A CA 1
ATOM 615 C C . SER A 1 79 ? -7.988 -0.437 -7.983 1.00 84.56 79 SER A C 1
ATOM 617 O O . SER A 1 79 ? -6.990 -0.667 -8.663 1.00 84.56 79 SER A O 1
ATOM 619 N N . GLY A 1 80 ? -8.992 0.310 -8.457 1.00 82.88 80 GLY A N 1
ATOM 620 C CA . GLY A 1 80 ? -8.955 0.869 -9.820 1.00 82.88 80 GLY A CA 1
ATOM 621 C C . GLY A 1 80 ? -7.717 1.744 -10.087 1.00 82.88 80 GLY A C 1
ATOM 622 O O . GLY A 1 80 ? -7.178 1.759 -11.190 1.00 82.88 80 GLY A O 1
ATOM 623 N N . MET A 1 81 ? -7.183 2.406 -9.052 1.00 84.12 81 MET A N 1
ATOM 624 C CA . MET A 1 81 ? -5.933 3.169 -9.167 1.00 84.12 81 MET A CA 1
ATOM 625 C C . MET A 1 81 ? -4.721 2.262 -9.370 1.00 84.12 81 MET A C 1
ATOM 627 O O . MET A 1 81 ? -3.816 2.604 -10.120 1.00 84.12 81 MET A O 1
ATOM 631 N N . ALA A 1 82 ? -4.695 1.099 -8.729 1.00 84.88 82 ALA A N 1
ATOM 632 C CA . ALA A 1 82 ? -3.629 0.129 -8.925 1.00 84.88 82 ALA A CA 1
ATOM 633 C C . ALA A 1 82 ? -3.677 -0.537 -10.307 1.00 84.88 82 ALA A C 1
ATOM 635 O O . ALA A 1 82 ? -2.624 -0.806 -10.882 1.00 84.88 82 ALA A O 1
ATOM 636 N N . GLU A 1 83 ? -4.864 -0.736 -10.882 1.00 87.25 83 GLU A N 1
ATOM 637 C CA . GLU A 1 83 ? -5.004 -1.217 -12.263 1.00 87.25 83 GLU A CA 1
ATOM 638 C C . GLU A 1 83 ? -4.455 -0.207 -13.275 1.00 87.25 83 GLU A C 1
ATOM 640 O O . GLU A 1 83 ? -3.696 -0.575 -14.178 1.00 87.25 83 GLU A O 1
ATOM 645 N N . LEU A 1 84 ? -4.783 1.077 -13.089 1.00 86.81 84 LEU A N 1
ATOM 646 C CA . LEU A 1 84 ? -4.207 2.184 -13.857 1.00 86.81 84 LEU A CA 1
ATOM 647 C C . LEU A 1 84 ? -2.687 2.249 -13.683 1.00 86.81 84 LEU A C 1
ATOM 649 O O . LEU A 1 84 ? -1.971 2.416 -14.667 1.00 86.81 84 LEU A O 1
ATOM 653 N N . TRP A 1 85 ? -2.194 2.052 -12.458 1.00 90.31 85 TRP A N 1
ATOM 654 C CA . TRP A 1 85 ? -0.763 2.049 -12.160 1.00 90.31 85 TRP A CA 1
ATOM 655 C C . TRP A 1 85 ? -0.021 0.960 -12.936 1.00 90.31 85 TRP A C 1
ATOM 657 O O . TRP A 1 85 ? 0.960 1.244 -13.620 1.00 90.31 85 TRP A O 1
ATOM 667 N N . LEU A 1 86 ? -0.514 -0.281 -12.863 1.00 90.75 86 LEU A N 1
ATOM 668 C CA . LEU A 1 86 ? 0.047 -1.419 -13.588 1.00 90.75 86 LEU A CA 1
ATOM 669 C C . LEU A 1 86 ? 0.004 -1.178 -15.095 1.00 90.75 86 LEU A C 1
ATOM 671 O O . LEU A 1 86 ? 1.018 -1.330 -15.768 1.00 90.75 86 LEU A O 1
ATOM 675 N N . THR A 1 87 ? -1.146 -0.748 -15.614 1.00 90.56 87 THR A N 1
ATOM 676 C CA . THR A 1 87 ? -1.344 -0.527 -17.051 1.00 90.56 87 THR A CA 1
ATOM 677 C C . THR A 1 87 ? -0.409 0.547 -17.592 1.00 90.56 87 THR A C 1
ATOM 679 O O . THR A 1 87 ? 0.235 0.331 -18.615 1.00 90.56 87 THR A O 1
ATOM 682 N N . ALA A 1 88 ? -0.273 1.670 -16.888 1.00 89.38 88 ALA A N 1
ATOM 683 C CA . ALA A 1 88 ? 0.609 2.759 -17.290 1.00 89.38 88 ALA A CA 1
ATOM 684 C C . ALA A 1 88 ? 2.100 2.396 -17.226 1.00 89.38 88 ALA A C 1
ATOM 686 O O . ALA A 1 88 ? 2.902 2.989 -17.939 1.00 89.38 88 ALA A O 1
ATOM 687 N N . LEU A 1 89 ? 2.472 1.415 -16.400 1.00 90.88 89 LEU A N 1
ATOM 688 C CA . LEU A 1 89 ? 3.832 0.874 -16.330 1.00 90.88 89 LEU A CA 1
ATOM 689 C C . LEU A 1 89 ? 4.073 -0.312 -17.280 1.00 90.88 89 LEU A C 1
ATOM 691 O O . LEU A 1 89 ? 5.173 -0.875 -17.273 1.00 90.88 89 LEU A O 1
ATOM 695 N N . GLY A 1 90 ? 3.063 -0.705 -18.067 1.00 89.44 90 GLY A N 1
ATOM 696 C CA . GLY A 1 90 ? 3.129 -1.858 -18.969 1.00 89.44 90 GLY A CA 1
ATOM 697 C C . GLY A 1 90 ? 3.139 -3.208 -18.244 1.00 89.44 90 GLY A C 1
ATOM 698 O O . GLY A 1 90 ? 3.648 -4.192 -18.772 1.00 89.44 90 GLY A O 1
ATOM 699 N N . LEU A 1 91 ? 2.613 -3.266 -17.020 1.00 90.38 91 LEU A N 1
ATOM 700 C CA . LEU A 1 91 ? 2.658 -4.437 -16.147 1.00 90.38 91 LEU A CA 1
ATOM 701 C C . LEU A 1 91 ? 1.299 -5.143 -16.048 1.00 90.38 91 LEU A C 1
ATOM 703 O O . LEU A 1 91 ? 0.227 -4.560 -16.236 1.00 90.38 91 LEU A O 1
ATOM 707 N N . ARG A 1 92 ? 1.353 -6.432 -15.707 1.00 88.19 92 ARG A N 1
ATOM 708 C CA . ARG A 1 92 ? 0.197 -7.282 -15.405 1.00 88.19 92 ARG A CA 1
ATOM 709 C C . ARG A 1 92 ? 0.447 -8.005 -14.087 1.00 88.19 92 ARG A C 1
ATOM 711 O O . ARG A 1 92 ? 1.568 -8.436 -13.831 1.00 88.19 92 ARG A O 1
ATOM 718 N N . LEU A 1 93 ? -0.595 -8.137 -13.272 1.00 86.50 93 LEU A N 1
ATOM 719 C CA . LEU A 1 93 ? -0.566 -8.964 -12.069 1.00 86.50 93 LEU A CA 1
ATOM 720 C C . LEU A 1 93 ? -1.171 -10.329 -12.403 1.00 86.50 93 LEU A C 1
ATOM 722 O O . LEU A 1 93 ? -2.282 -10.392 -12.925 1.00 86.50 93 LEU A O 1
ATOM 726 N N . VAL A 1 94 ? -0.441 -11.404 -12.111 1.00 85.69 94 VAL A N 1
ATOM 727 C CA . VAL A 1 94 ? -0.876 -12.786 -12.351 1.00 85.69 94 VAL A CA 1
ATOM 728 C C . VAL A 1 94 ? -0.607 -13.600 -11.091 1.00 85.69 94 VAL A C 1
ATOM 730 O O . VAL A 1 94 ? 0.460 -13.474 -10.494 1.00 85.69 94 VAL A O 1
ATOM 733 N N . LEU A 1 95 ? -1.576 -14.421 -10.688 1.00 82.00 95 LEU A N 1
ATOM 734 C CA . LEU A 1 95 ? -1.408 -15.408 -9.624 1.00 82.00 95 LEU A CA 1
ATOM 735 C C . LEU A 1 95 ? -1.060 -16.752 -10.262 1.00 82.00 95 LEU A C 1
ATOM 737 O O . LEU A 1 95 ? -1.780 -17.222 -11.141 1.00 82.00 95 LEU A O 1
ATOM 741 N N . VAL A 1 96 ? 0.043 -17.348 -9.823 1.00 83.81 96 VAL A N 1
ATOM 742 C CA . VAL A 1 96 ? 0.534 -18.647 -10.292 1.00 83.81 96 VAL A CA 1
ATOM 743 C C . VAL A 1 96 ? 0.975 -19.486 -9.096 1.00 83.81 96 VAL A C 1
ATOM 745 O O . VAL A 1 96 ? 1.261 -18.941 -8.028 1.00 83.81 96 VAL A O 1
ATOM 748 N N . ASP A 1 97 ? 1.023 -20.805 -9.258 1.00 85.06 97 ASP A N 1
ATOM 749 C CA . ASP A 1 97 ? 1.637 -21.684 -8.264 1.00 85.06 97 ASP A CA 1
ATOM 750 C C . ASP A 1 97 ? 3.170 -21.517 -8.232 1.00 85.06 97 ASP A C 1
ATOM 752 O O . ASP A 1 97 ? 3.775 -20.940 -9.140 1.00 85.06 97 ASP A O 1
ATOM 756 N N . GLY A 1 98 ? 3.806 -22.030 -7.174 1.00 84.75 98 GLY A N 1
ATOM 757 C CA . GLY A 1 98 ? 5.252 -21.898 -6.978 1.00 84.75 98 GLY A CA 1
ATOM 758 C C . GLY A 1 98 ? 6.089 -22.551 -8.081 1.00 84.75 98 GLY A C 1
ATOM 759 O O . GLY A 1 98 ? 7.065 -21.955 -8.523 1.00 84.75 98 GLY A O 1
ATOM 760 N N . ALA A 1 99 ? 5.680 -23.717 -8.591 1.00 90.19 99 ALA A N 1
ATOM 761 C CA . ALA A 1 99 ? 6.420 -24.403 -9.650 1.00 90.19 99 ALA A CA 1
ATOM 762 C C . ALA A 1 99 ? 6.371 -23.613 -10.967 1.00 90.19 99 ALA A C 1
ATOM 764 O O . ALA A 1 99 ? 7.382 -23.480 -11.658 1.00 90.19 99 ALA A O 1
ATOM 765 N N . THR 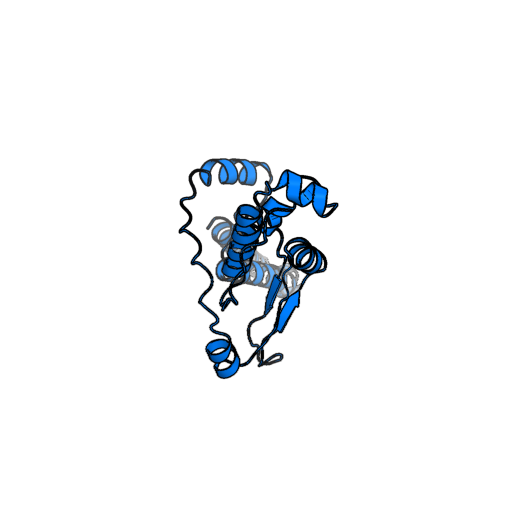A 1 100 ? 5.215 -23.029 -11.289 1.00 90.94 100 THR A N 1
ATOM 766 C CA . THR A 1 100 ? 5.062 -22.106 -12.418 1.00 90.94 100 THR A CA 1
ATOM 767 C C . THR A 1 100 ? 5.911 -20.848 -12.220 1.00 90.94 100 THR A C 1
ATOM 769 O O . THR A 1 100 ? 6.540 -20.383 -13.171 1.00 90.94 100 THR A O 1
ATOM 772 N N . ALA A 1 101 ? 5.972 -20.304 -11.001 1.00 90.12 101 ALA A N 1
ATOM 773 C CA . ALA A 1 101 ? 6.791 -19.134 -10.696 1.00 90.12 101 ALA A CA 1
ATOM 774 C C . ALA A 1 101 ? 8.298 -19.404 -10.882 1.00 90.12 101 ALA A C 1
ATOM 776 O O . ALA A 1 101 ? 9.001 -18.589 -11.486 1.00 90.12 101 ALA A O 1
ATOM 777 N N . ASP A 1 102 ? 8.776 -20.567 -10.438 1.00 89.75 102 ASP A N 1
ATOM 778 C CA . ASP A 1 102 ? 10.159 -21.008 -10.641 1.00 89.75 102 ASP A CA 1
ATOM 779 C C . ASP A 1 102 ? 10.468 -21.197 -12.135 1.00 89.75 102 ASP A C 1
ATOM 781 O O . ASP A 1 102 ? 11.511 -20.752 -12.622 1.00 89.75 102 ASP A O 1
ATOM 785 N N . LEU A 1 103 ? 9.533 -21.787 -12.890 1.00 93.62 103 LEU A N 1
ATOM 786 C CA . LEU A 1 103 ? 9.673 -22.027 -14.329 1.00 93.62 103 LEU A CA 1
ATOM 787 C C . LEU A 1 103 ? 9.828 -20.729 -15.134 1.00 93.62 103 LEU A C 1
ATOM 789 O O . LEU A 1 103 ? 10.645 -20.670 -16.053 1.00 93.62 103 LEU A O 1
ATOM 793 N N . ILE A 1 104 ? 9.069 -19.682 -14.796 1.00 90.25 104 ILE A N 1
ATOM 794 C CA . ILE A 1 104 ? 9.182 -18.368 -15.454 1.00 90.25 104 ILE A CA 1
ATOM 795 C C . ILE A 1 104 ? 10.379 -17.549 -14.945 1.00 90.25 104 ILE A C 1
ATOM 797 O O . ILE A 1 104 ? 10.579 -16.415 -15.383 1.00 90.25 104 ILE A O 1
ATOM 801 N N . GLY A 1 105 ? 11.172 -18.099 -14.020 1.00 91.44 105 GLY A N 1
ATOM 802 C CA . GLY A 1 105 ? 12.329 -17.432 -13.434 1.00 91.44 105 GLY A CA 1
ATOM 803 C C . GLY A 1 105 ? 11.949 -16.232 -12.568 1.00 91.44 105 GLY A C 1
ATOM 804 O O . GLY A 1 105 ? 12.675 -15.231 -12.571 1.00 91.44 105 GLY A O 1
ATOM 805 N N . ALA A 1 106 ? 10.811 -16.301 -11.866 1.00 90.00 106 ALA A N 1
ATOM 806 C CA . ALA A 1 106 ? 10.381 -15.247 -10.957 1.00 90.00 106 ALA A CA 1
ATOM 807 C C . ALA A 1 106 ? 11.417 -15.044 -9.846 1.00 90.00 106 ALA A C 1
ATOM 809 O O . ALA A 1 106 ? 11.917 -15.995 -9.247 1.00 90.00 106 ALA A O 1
ATOM 810 N N . LYS A 1 107 ? 11.760 -13.785 -9.570 1.00 90.19 107 LYS A N 1
ATOM 811 C CA . LYS A 1 107 ? 12.731 -13.427 -8.528 1.00 90.19 107 LYS A CA 1
ATOM 812 C C . LYS A 1 107 ? 12.031 -12.720 -7.375 1.00 90.19 107 LYS A C 1
ATOM 814 O O . LYS A 1 107 ? 11.076 -11.991 -7.633 1.00 90.19 107 LYS A O 1
ATOM 819 N N . PRO A 1 108 ? 12.498 -12.862 -6.125 1.00 85.00 108 PRO A N 1
ATOM 820 C CA . PRO A 1 108 ? 12.012 -12.032 -5.030 1.00 85.00 108 PRO A CA 1
ATOM 821 C C . PRO A 1 108 ? 12.040 -10.551 -5.410 1.00 85.00 108 PRO A C 1
ATOM 823 O O . PRO A 1 108 ? 13.026 -10.065 -5.976 1.00 85.00 108 PRO A O 1
ATOM 826 N N . ALA A 1 109 ? 10.948 -9.844 -5.127 1.00 84.69 109 ALA A N 1
ATOM 827 C CA . ALA A 1 109 ? 10.890 -8.404 -5.303 1.00 84.69 109 ALA A CA 1
ATOM 828 C C . ALA A 1 109 ? 12.021 -7.727 -4.501 1.00 84.69 109 ALA A C 1
ATOM 830 O O . ALA A 1 109 ? 12.397 -8.222 -3.433 1.00 84.69 109 ALA A O 1
ATOM 831 N N . PRO A 1 110 ? 12.589 -6.610 -4.998 1.00 79.12 110 PRO A N 1
ATOM 832 C CA . PRO A 1 110 ? 13.671 -5.931 -4.302 1.00 79.12 110 PRO A CA 1
ATOM 833 C C . PRO A 1 110 ? 13.234 -5.559 -2.880 1.00 79.12 110 PRO A C 1
ATOM 835 O O . PRO A 1 110 ? 12.172 -4.944 -2.723 1.00 79.12 110 PRO A O 1
ATOM 838 N N . PRO A 1 111 ? 14.030 -5.900 -1.851 1.00 69.44 111 PRO A N 1
ATOM 839 C CA . PRO A 1 111 ? 13.664 -5.600 -0.481 1.00 69.44 111 PRO A CA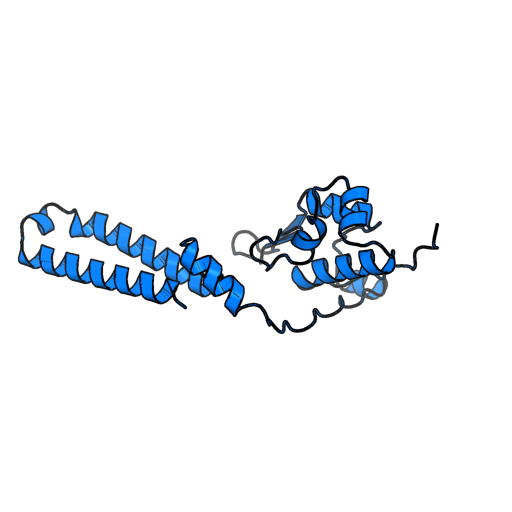 1
ATOM 840 C C . PRO A 1 111 ? 13.597 -4.088 -0.301 1.00 69.44 111 PRO A C 1
ATOM 842 O O . PRO A 1 111 ? 14.478 -3.343 -0.743 1.00 69.44 111 PRO A O 1
ATOM 845 N N . ARG A 1 112 ? 12.549 -3.620 0.376 1.00 68.12 112 ARG A N 1
ATOM 846 C CA . ARG A 1 112 ? 12.415 -2.198 0.679 1.00 68.12 112 ARG A CA 1
ATOM 847 C C . ARG A 1 112 ? 13.597 -1.739 1.546 1.00 68.12 112 ARG A C 1
ATOM 849 O O . ARG A 1 112 ? 13.908 -2.407 2.535 1.00 68.12 112 ARG A O 1
ATOM 856 N N . PRO A 1 113 ? 14.215 -0.575 1.268 1.00 66.00 113 PRO A N 1
ATOM 857 C CA . PRO A 1 113 ? 15.221 -0.032 2.166 1.00 66.00 113 PRO A CA 1
ATOM 858 C C . PRO A 1 113 ? 14.635 0.196 3.573 1.00 66.00 113 PRO A C 1
ATOM 860 O O . PRO A 1 113 ? 13.477 0.632 3.707 1.00 66.00 113 PRO A O 1
ATOM 863 N N . PRO A 1 114 ? 15.412 -0.085 4.637 1.00 56.97 114 PRO A N 1
ATOM 864 C CA . PRO A 1 114 ? 14.996 0.198 6.001 1.00 56.97 114 PRO A CA 1
ATOM 865 C C . PRO A 1 114 ? 14.733 1.698 6.143 1.00 56.97 114 PRO A C 1
ATOM 867 O O . PRO A 1 114 ? 15.518 2.536 5.702 1.00 56.97 114 PRO A O 1
ATOM 870 N N . ARG A 1 115 ? 13.595 2.056 6.745 1.00 56.44 115 ARG A N 1
ATOM 871 C CA . ARG A 1 115 ? 13.257 3.464 6.971 1.00 56.44 115 ARG A CA 1
ATOM 872 C C . ARG A 1 115 ? 14.188 4.031 8.033 1.00 56.44 115 ARG A C 1
ATOM 874 O O . ARG A 1 115 ? 14.041 3.713 9.208 1.00 56.44 115 ARG A O 1
ATOM 881 N N . THR A 1 116 ? 15.042 4.965 7.651 1.00 45.28 116 THR A N 1
ATOM 882 C CA . THR A 1 116 ? 15.435 6.041 8.556 1.00 45.28 116 THR A CA 1
ATOM 883 C C . THR A 1 116 ? 14.329 7.095 8.475 1.00 45.28 116 THR A C 1
ATOM 885 O O . THR A 1 116 ? 13.951 7.540 7.395 1.00 45.28 116 THR A O 1
ATOM 888 N N . ASN A 1 117 ? 13.702 7.431 9.602 1.00 43.72 117 ASN A N 1
ATOM 889 C CA . ASN A 1 117 ? 12.633 8.434 9.674 1.00 43.72 117 ASN A CA 1
ATOM 890 C C . ASN A 1 117 ? 13.226 9.746 10.238 1.00 43.72 117 ASN A C 1
ATOM 892 O O . ASN A 1 117 ? 13.066 10.013 11.429 1.00 43.72 117 ASN A O 1
ATOM 896 N N . PRO A 1 118 ? 13.902 10.596 9.440 1.00 43.59 118 PRO A N 1
ATOM 897 C CA . PRO A 1 118 ? 14.445 11.863 9.939 1.00 43.59 118 PRO A CA 1
ATOM 898 C C . PRO A 1 118 ? 13.355 12.906 10.257 1.00 43.59 118 PRO A C 1
ATOM 900 O O . PRO A 1 118 ? 13.615 13.883 10.949 1.00 43.59 118 PRO A O 1
ATOM 903 N N . THR A 1 119 ? 12.112 12.709 9.799 1.00 46.19 119 THR A N 1
ATOM 904 C CA . THR A 1 119 ? 11.003 13.679 9.924 1.00 46.19 119 THR A CA 1
ATOM 905 C C . THR A 1 119 ? 9.919 13.291 10.937 1.00 46.19 119 THR A C 1
ATOM 907 O O . THR A 1 119 ? 8.903 13.985 11.047 1.00 46.19 119 THR A O 1
ATOM 910 N N . ALA A 1 120 ? 10.117 12.222 11.721 1.00 49.75 120 ALA A N 1
ATOM 911 C CA . ALA A 1 120 ? 9.139 11.760 12.717 1.00 49.75 120 ALA A CA 1
ATOM 912 C C . ALA A 1 120 ? 8.740 12.864 13.718 1.00 49.75 120 ALA A C 1
ATOM 914 O O . ALA A 1 120 ? 7.562 13.009 14.044 1.00 49.75 120 ALA A O 1
ATOM 915 N N . GLN A 1 121 ? 9.692 13.712 14.120 1.00 50.50 121 GLN A N 1
ATOM 916 C CA . GLN A 1 121 ? 9.447 14.806 15.066 1.00 50.50 121 GLN A CA 1
ATOM 917 C C . GLN A 1 121 ? 8.545 15.915 14.494 1.00 50.50 121 GLN A C 1
ATOM 919 O O . GLN A 1 121 ? 7.675 16.431 15.196 1.00 50.50 121 GLN A O 1
ATOM 924 N N . GLY A 1 122 ? 8.699 16.267 13.211 1.00 49.81 122 GLY A N 1
ATOM 925 C CA . GLY A 1 122 ? 7.897 17.318 12.569 1.00 49.81 122 GLY A CA 1
ATOM 926 C C . GLY A 1 122 ? 6.433 16.911 12.369 1.00 49.81 122 GLY A C 1
ATOM 927 O O . GLY A 1 122 ? 5.517 17.713 12.563 1.00 49.81 122 GLY A O 1
ATOM 928 N N . HIS A 1 123 ? 6.196 15.639 12.044 1.00 47.28 123 HIS A N 1
ATOM 929 C CA . HIS A 1 123 ? 4.845 15.100 11.894 1.00 47.28 123 HIS A CA 1
ATOM 930 C C . HIS A 1 123 ? 4.152 14.839 13.235 1.00 47.28 123 HIS A C 1
ATOM 932 O O . HIS A 1 123 ? 2.945 15.058 13.318 1.00 47.28 123 HIS A O 1
ATOM 938 N N . ALA A 1 124 ? 4.889 14.440 14.278 1.00 52.09 124 ALA A N 1
ATOM 939 C CA . ALA A 1 124 ? 4.352 14.331 15.635 1.00 52.09 124 ALA A CA 1
ATOM 940 C C . ALA A 1 124 ? 3.826 15.689 16.133 1.00 52.09 124 ALA A C 1
ATOM 942 O O . ALA A 1 124 ? 2.686 15.782 16.582 1.00 52.09 124 ALA A O 1
ATOM 943 N N . ARG A 1 125 ? 4.594 16.771 15.927 1.00 52.81 125 ARG A N 1
ATOM 944 C CA . ARG A 1 125 ? 4.179 18.138 16.295 1.00 52.81 125 ARG A CA 1
ATOM 945 C C . ARG A 1 125 ? 2.903 18.594 15.579 1.00 52.81 125 ARG A C 1
ATOM 947 O O . ARG A 1 125 ? 2.007 19.124 16.223 1.00 52.81 125 ARG A O 1
ATOM 954 N N . ARG A 1 126 ? 2.770 18.354 14.267 1.00 51.12 126 ARG A N 1
ATOM 955 C CA . ARG A 1 126 ? 1.543 18.708 13.516 1.00 51.12 126 ARG A CA 1
ATOM 956 C C . ARG A 1 126 ? 0.308 17.914 13.952 1.00 51.12 126 ARG A C 1
ATOM 958 O O . ARG A 1 126 ? -0.800 18.429 13.862 1.00 51.12 126 ARG A O 1
ATOM 965 N N . ARG A 1 127 ? 0.487 16.673 14.408 1.00 52.72 127 ARG A N 1
ATOM 966 C CA . ARG A 1 127 ? -0.610 15.783 14.812 1.00 52.72 127 ARG A CA 1
ATOM 967 C C . ARG A 1 127 ? -1.234 16.172 16.143 1.00 52.72 127 ARG A C 1
ATOM 969 O O . ARG A 1 127 ? -2.457 16.274 16.195 1.00 52.72 127 ARG A O 1
ATOM 976 N N . VAL A 1 128 ? -0.395 16.512 17.126 1.00 55.16 128 VAL A N 1
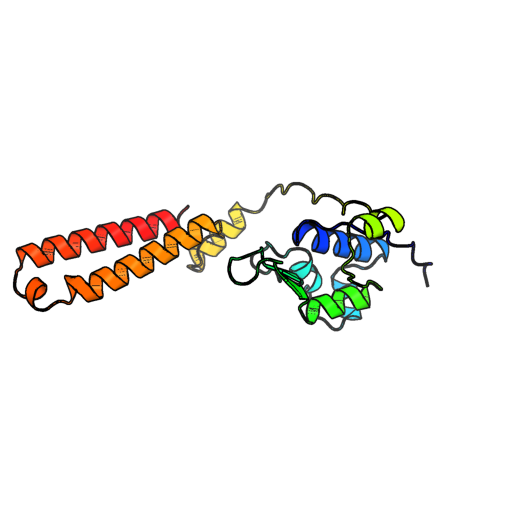ATOM 977 C CA . VAL A 1 128 ? -0.814 17.085 18.418 1.00 55.16 128 VAL A CA 1
ATOM 978 C C . VAL A 1 128 ? -1.656 18.347 18.204 1.00 55.16 128 VAL A C 1
ATOM 980 O O . VAL A 1 128 ? -2.713 18.485 18.804 1.00 55.16 128 VAL A O 1
ATOM 983 N N . VAL A 1 129 ? -1.251 19.219 17.272 1.00 55.56 129 VAL A N 1
ATOM 984 C CA . VAL A 1 129 ? -2.000 20.446 16.932 1.00 55.56 129 VAL A CA 1
ATOM 985 C C . VAL A 1 129 ? -3.350 20.151 16.259 1.00 55.56 129 VAL A C 1
ATOM 987 O O . VAL A 1 129 ? -4.300 20.901 16.436 1.00 55.56 129 VAL A O 1
ATOM 990 N N . SER A 1 130 ? -3.459 19.062 15.492 1.00 51.91 130 SER A N 1
ATOM 991 C CA . SER A 1 130 ? -4.685 18.695 14.761 1.00 51.91 130 SER A CA 1
ATOM 992 C C . SER A 1 130 ? -5.645 17.766 15.519 1.00 51.91 130 SER A C 1
ATOM 994 O O . SER A 1 130 ? -6.660 17.370 14.950 1.00 51.91 130 SER A O 1
ATOM 996 N N . GLY A 1 131 ? -5.300 17.344 16.742 1.00 47.94 131 GLY A N 1
ATOM 997 C CA . GLY A 1 131 ? -6.070 16.352 17.509 1.00 47.94 131 GLY A CA 1
ATOM 998 C C . GLY A 1 131 ? -6.094 14.945 16.894 1.00 47.94 131 GLY A C 1
ATOM 999 O O . GLY A 1 131 ? -6.905 14.113 17.284 1.00 47.94 131 GLY A O 1
ATOM 1000 N N . ARG A 1 132 ? -5.232 14.660 15.908 1.00 50.69 132 ARG A N 1
ATOM 1001 C CA . ARG A 1 132 ? -5.146 13.343 15.263 1.00 50.69 132 ARG A CA 1
ATOM 1002 C C . ARG A 1 132 ? -4.088 12.503 15.963 1.00 50.69 132 ARG A C 1
ATOM 1004 O O . ARG A 1 132 ? -2.928 12.906 16.011 1.00 50.69 132 ARG A O 1
ATOM 1011 N N . TYR A 1 133 ? -4.479 11.330 16.449 1.00 53.22 133 TYR A N 1
ATOM 1012 C CA . TYR A 1 133 ? -3.580 10.384 17.108 1.00 53.22 133 TYR A CA 1
ATOM 1013 C C . TYR A 1 133 ? -2.418 9.937 16.193 1.00 53.22 133 TYR A C 1
ATOM 1015 O O . TYR A 1 133 ? -2.455 10.049 14.955 1.00 53.22 133 TYR A O 1
ATOM 1023 N N . ALA A 1 134 ? -1.326 9.479 16.809 1.00 53.38 134 ALA A N 1
ATOM 1024 C CA . ALA A 1 134 ? -0.200 8.894 16.089 1.00 53.38 134 ALA A CA 1
ATOM 1025 C C . ALA A 1 134 ? -0.654 7.665 15.275 1.00 53.38 134 ALA A C 1
ATOM 1027 O O . ALA A 1 134 ? -1.730 7.116 15.486 1.00 53.38 134 ALA A O 1
ATOM 1028 N N . ALA A 1 135 ? 0.142 7.260 14.281 1.00 56.38 135 ALA A N 1
ATOM 1029 C CA . ALA A 1 135 ? -0.147 6.024 13.562 1.00 56.38 135 ALA A CA 1
ATOM 1030 C C . ALA A 1 135 ? 0.196 4.882 14.519 1.00 56.38 135 ALA A C 1
ATOM 1032 O O . ALA A 1 135 ? 1.375 4.605 14.720 1.00 56.38 135 ALA A O 1
ATOM 1033 N N . MET A 1 136 ? -0.823 4.302 15.144 1.00 64.38 136 MET A N 1
ATOM 1034 C CA . MET A 1 136 ? -0.654 3.198 16.079 1.00 64.38 136 MET A CA 1
ATOM 1035 C C . MET A 1 136 ? -0.421 1.895 15.312 1.00 64.38 136 MET A C 1
ATOM 1037 O O . MET A 1 136 ? -0.836 1.751 14.157 1.00 64.38 136 MET A O 1
ATOM 1041 N N . SER A 1 137 ? 0.262 0.938 15.941 1.00 66.62 137 SER A N 1
ATOM 1042 C CA . SER A 1 137 ? 0.327 -0.425 15.411 1.00 66.62 137 SER A CA 1
ATOM 1043 C C . SER A 1 137 ? -1.083 -1.035 15.383 1.00 66.62 137 SER A C 1
ATOM 1045 O O . SER A 1 137 ? -1.934 -0.660 16.190 1.00 66.62 137 SER A O 1
ATOM 1047 N N . ALA A 1 138 ? -1.352 -1.973 14.467 1.00 60.03 138 ALA A N 1
ATOM 1048 C CA . ALA A 1 138 ? -2.660 -2.636 14.410 1.00 60.03 138 ALA A CA 1
ATOM 1049 C C . ALA A 1 138 ? -3.070 -3.274 15.761 1.00 60.03 138 ALA A C 1
ATOM 1051 O O . ALA A 1 138 ? -4.207 -3.053 16.171 1.00 60.03 138 ALA A O 1
ATOM 1052 N N . PRO A 1 139 ? -2.160 -3.931 16.518 1.00 68.00 139 PRO A N 1
ATOM 1053 C CA . PRO A 1 139 ? -2.477 -4.409 17.865 1.00 68.00 139 PRO A CA 1
ATOM 1054 C C . PRO A 1 139 ? -2.817 -3.286 18.854 1.00 68.00 139 PRO A C 1
ATOM 1056 O O . PRO A 1 139 ? -3.744 -3.422 19.644 1.00 68.00 139 PRO A O 1
ATOM 1059 N N . ALA A 1 140 ? -2.104 -2.155 18.814 1.00 69.62 140 ALA A N 1
ATOM 1060 C CA . ALA A 1 140 ? -2.411 -1.023 19.689 1.00 69.62 140 ALA A CA 1
ATOM 1061 C C . ALA A 1 140 ? -3.779 -0.405 19.358 1.00 69.62 140 ALA A C 1
ATOM 1063 O O . ALA A 1 140 ? -4.510 -0.015 20.265 1.00 69.62 140 ALA A O 1
ATOM 1064 N N . PHE A 1 141 ? -4.148 -0.354 18.073 1.00 72.19 141 PHE A N 1
ATOM 1065 C CA . PHE A 1 141 ? -5.469 0.105 17.639 1.00 72.19 141 PHE A CA 1
ATOM 1066 C C . PHE A 1 141 ? -6.580 -0.822 18.112 1.00 72.19 141 PHE A C 1
ATOM 1068 O O . PHE A 1 141 ? -7.558 -0.352 18.679 1.00 72.19 141 PHE A O 1
ATOM 1075 N N . GLU A 1 142 ? -6.401 -2.128 17.948 1.00 73.44 142 GLU A N 1
ATOM 1076 C CA . GLU A 1 142 ? -7.361 -3.123 18.416 1.00 73.44 142 GLU A CA 1
ATOM 1077 C C . GLU A 1 142 ? -7.591 -3.034 19.931 1.00 73.44 142 GLU A C 1
ATOM 1079 O O . GLU A 1 142 ? -8.729 -3.074 20.394 1.00 73.44 142 GLU A O 1
ATOM 1084 N N . VAL A 1 143 ? -6.524 -2.861 20.718 1.00 79.94 143 VAL A N 1
ATOM 1085 C CA . VAL A 1 143 ? -6.640 -2.699 22.174 1.00 79.94 143 VAL A CA 1
ATOM 1086 C C . VAL A 1 143 ? -7.319 -1.374 22.537 1.00 79.94 143 VAL A C 1
ATOM 1088 O O . VAL A 1 143 ? -8.158 -1.356 23.439 1.00 79.94 143 VAL A O 1
ATOM 1091 N N . LEU A 1 144 ? -7.009 -0.277 21.838 1.00 80.00 144 LEU A N 1
ATOM 1092 C CA . LEU A 1 144 ? -7.654 1.023 22.049 1.00 80.00 144 LEU A CA 1
ATOM 1093 C C . LEU A 1 144 ? -9.164 0.958 21.766 1.00 80.00 144 LEU A C 1
ATOM 1095 O O . LEU A 1 144 ? -9.960 1.387 22.600 1.00 80.00 144 LEU A O 1
ATOM 1099 N N . ASP A 1 145 ? -9.545 0.384 20.625 1.00 74.00 145 ASP A N 1
ATOM 1100 C CA . ASP A 1 145 ? -10.934 0.242 20.182 1.00 74.00 145 ASP A CA 1
ATOM 1101 C C . ASP A 1 145 ? -11.741 -0.645 21.141 1.00 74.00 145 ASP A C 1
ATOM 1103 O O . ASP A 1 145 ? -12.787 -0.241 21.644 1.00 74.00 145 ASP A O 1
ATOM 1107 N N . ARG A 1 146 ? -11.192 -1.803 21.535 1.00 81.44 146 ARG A N 1
ATOM 1108 C CA . ARG A 1 146 ? -11.819 -2.679 22.541 1.00 81.44 146 ARG A CA 1
ATOM 1109 C C . ARG A 1 146 ? -11.985 -1.991 23.896 1.00 81.44 146 ARG A C 1
ATOM 1111 O O . ARG A 1 146 ? -12.995 -2.204 24.562 1.00 81.44 146 ARG A O 1
ATOM 1118 N N . THR A 1 147 ? -11.019 -1.166 24.306 1.00 82.44 147 THR A N 1
ATOM 1119 C CA . THR A 1 147 ? -11.105 -0.397 25.561 1.00 82.44 147 THR A CA 1
ATOM 1120 C C . THR A 1 147 ? -12.223 0.643 25.489 1.00 82.44 147 THR A C 1
ATOM 1122 O O . THR A 1 147 ? -12.959 0.817 26.458 1.00 82.44 147 THR A O 1
ATOM 1125 N N . HIS A 1 148 ? -12.386 1.300 24.338 1.00 79.38 148 HIS A N 1
ATOM 1126 C CA . HIS A 1 148 ? -13.473 2.247 24.105 1.00 79.38 148 HIS A CA 1
ATOM 1127 C C . HIS A 1 148 ? -14.844 1.564 24.140 1.00 79.38 148 HIS A C 1
ATOM 1129 O O . HIS A 1 148 ? -15.701 1.976 24.920 1.00 79.38 148 HIS A O 1
ATOM 1135 N N . VAL A 1 149 ? -15.015 0.471 23.387 1.00 79.62 149 VAL A N 1
ATOM 1136 C CA . VAL A 1 149 ? -16.263 -0.311 23.357 1.00 79.62 149 VAL A CA 1
ATOM 1137 C C . VAL A 1 149 ? -16.619 -0.838 24.748 1.00 79.62 149 VAL A C 1
ATOM 1139 O O . VAL A 1 149 ? -17.773 -0.761 25.164 1.00 79.62 149 VAL A O 1
ATOM 1142 N N . ALA A 1 150 ? -15.635 -1.333 25.505 1.00 80.44 150 ALA A N 1
ATOM 1143 C CA . ALA A 1 150 ? -15.859 -1.795 26.871 1.00 80.44 150 ALA A CA 1
ATOM 1144 C C . ALA A 1 150 ? -16.329 -0.661 27.798 1.00 80.44 150 ALA A C 1
ATOM 1146 O O . ALA A 1 150 ? -17.200 -0.890 28.635 1.00 80.44 150 ALA A O 1
ATOM 1147 N N . ALA A 1 151 ? -15.782 0.551 27.654 1.00 81.38 151 ALA A N 1
ATOM 1148 C CA . ALA A 1 151 ? -16.184 1.700 28.463 1.00 81.38 151 ALA A CA 1
ATOM 1149 C C . ALA A 1 151 ? -17.623 2.138 28.151 1.00 81.38 151 ALA A C 1
ATOM 1151 O O . ALA A 1 151 ? -18.397 2.399 29.070 1.00 81.38 151 ALA A O 1
ATOM 1152 N N . GLU A 1 152 ? -18.006 2.167 26.872 1.00 81.44 152 GLU A N 1
ATOM 1153 C CA . GLU A 1 152 ? -19.382 2.478 26.469 1.00 81.44 152 GLU A CA 1
ATOM 1154 C C . GLU A 1 152 ? -20.373 1.415 26.953 1.00 81.44 152 GLU A C 1
ATOM 1156 O O . GLU A 1 152 ? -21.418 1.754 27.510 1.00 81.44 152 GLU A O 1
ATOM 1161 N N . ALA A 1 153 ? -20.021 0.134 26.812 1.00 85.44 153 ALA A N 1
ATOM 1162 C CA . ALA A 1 153 ? -20.841 -0.970 27.298 1.00 85.44 153 ALA A CA 1
ATOM 1163 C C . ALA A 1 153 ? -21.003 -0.933 28.825 1.00 85.44 153 ALA A C 1
ATOM 1165 O O . ALA A 1 153 ? -22.109 -1.129 29.325 1.00 85.44 153 ALA A O 1
ATOM 1166 N N . PHE A 1 154 ? -19.931 -0.648 29.571 1.00 89.38 154 PHE A N 1
ATOM 1167 C CA . PHE A 1 154 ? -19.986 -0.513 31.026 1.00 89.38 154 PHE A CA 1
ATOM 1168 C C . PHE A 1 154 ? -20.865 0.665 31.453 1.00 89.38 154 PHE A C 1
ATOM 1170 O O . PHE A 1 154 ? -21.699 0.510 32.345 1.00 89.38 154 PHE A O 1
ATOM 1177 N N . ARG A 1 155 ? -20.742 1.821 30.786 1.00 86.69 155 ARG A N 1
ATOM 1178 C CA . ARG A 1 155 ? -21.598 2.982 31.059 1.00 86.69 155 ARG A CA 1
ATOM 1179 C C . ARG A 1 155 ? -23.074 2.630 30.862 1.00 86.69 155 ARG A C 1
ATOM 1181 O O . ARG A 1 155 ? -23.859 2.782 31.793 1.00 86.69 155 ARG A O 1
ATOM 1188 N N . ALA A 1 156 ? -23.420 2.070 29.703 1.00 84.69 156 ALA A N 1
ATOM 1189 C CA . ALA A 1 156 ? -24.800 1.727 29.369 1.00 84.69 156 ALA A CA 1
ATOM 1190 C C . ALA A 1 156 ? -25.389 0.625 30.271 1.00 84.69 156 ALA A C 1
ATOM 1192 O O . ALA A 1 156 ? -26.568 0.670 30.613 1.00 84.69 156 ALA A O 1
ATOM 1193 N N . ALA A 1 157 ? -24.589 -0.379 30.644 1.00 88.06 157 ALA A N 1
ATOM 1194 C CA . ALA A 1 157 ? -25.061 -1.523 31.422 1.00 88.06 157 ALA A CA 1
ATOM 1195 C C . ALA A 1 157 ? -25.080 -1.274 32.937 1.00 88.06 157 ALA A C 1
ATOM 1197 O O . ALA A 1 157 ? -25.896 -1.873 33.637 1.00 88.06 157 ALA A O 1
ATOM 1198 N N . VAL A 1 158 ? -24.170 -0.437 33.448 1.00 92.38 158 VAL A N 1
ATOM 1199 C CA . VAL A 1 158 ? -23.941 -0.265 34.890 1.00 92.38 158 VAL A CA 1
ATOM 1200 C C . VAL A 1 158 ? -24.230 1.162 35.334 1.00 92.38 158 VAL A C 1
ATOM 1202 O O . VAL A 1 158 ? -25.099 1.354 36.176 1.00 92.38 158 VAL A O 1
ATOM 1205 N N . ILE A 1 159 ? -23.544 2.163 34.778 1.00 87.69 159 ILE A N 1
ATOM 1206 C CA . ILE A 1 159 ? -23.635 3.558 35.257 1.00 87.69 159 ILE A CA 1
ATOM 1207 C C . ILE A 1 159 ? -25.040 4.121 35.051 1.00 87.69 159 ILE A C 1
ATOM 1209 O O . ILE A 1 159 ? -25.619 4.707 35.966 1.00 87.69 159 ILE A O 1
ATOM 1213 N N . ASP A 1 160 ? -25.610 3.880 33.873 1.00 87.88 160 ASP A N 1
ATOM 1214 C CA . ASP A 1 160 ? -26.936 4.374 33.506 1.00 87.88 160 ASP A CA 1
ATOM 1215 C C . ASP A 1 160 ? -28.069 3.493 34.070 1.00 87.88 160 ASP A C 1
ATOM 1217 O O . ASP A 1 160 ? -29.254 3.788 33.884 1.00 87.88 160 ASP A O 1
ATOM 1221 N N . HIS A 1 161 ? -27.739 2.407 34.782 1.00 93.81 161 HIS A N 1
ATOM 1222 C CA . HIS A 1 161 ? -28.739 1.498 35.324 1.00 93.81 161 HIS A CA 1
ATOM 1223 C C . HIS A 1 161 ? -29.474 2.137 36.522 1.00 93.81 161 HIS A C 1
ATOM 1225 O O . HIS A 1 161 ? -28.827 2.552 37.489 1.00 93.81 161 HIS A O 1
ATOM 1231 N N . PRO A 1 162 ? -30.825 2.140 36.557 1.00 93.94 162 PRO A N 1
ATOM 1232 C CA . PRO A 1 162 ? -31.597 2.804 37.615 1.00 93.94 162 PRO A CA 1
ATOM 1233 C C . PRO A 1 162 ? -31.253 2.348 39.039 1.00 93.94 162 PRO A C 1
ATOM 1235 O O . PRO A 1 162 ? -31.285 3.148 39.969 1.00 93.94 162 PRO A O 1
ATOM 1238 N N . TYR A 1 163 ? -30.900 1.069 39.209 1.00 92.75 163 TYR A N 1
ATOM 1239 C CA . TYR A 1 163 ? -30.461 0.524 40.499 1.00 92.75 163 TYR A CA 1
ATOM 1240 C C . TYR A 1 163 ? -29.152 1.159 40.993 1.00 92.75 163 TYR A C 1
ATOM 1242 O O . TYR A 1 163 ? -29.047 1.503 42.164 1.00 92.75 163 TYR A O 1
ATOM 1250 N N . VAL A 1 164 ? -28.175 1.351 40.101 1.00 92.56 164 VAL A N 1
ATOM 1251 C CA . VAL A 1 164 ? -26.883 1.969 40.439 1.00 92.56 164 VAL A CA 1
ATOM 1252 C C . VAL A 1 164 ? -27.069 3.465 40.674 1.00 92.56 164 VAL A C 1
ATOM 1254 O O . VAL A 1 164 ? -26.522 4.007 41.625 1.00 92.56 164 VAL A O 1
ATOM 1257 N N . ALA A 1 165 ? -27.917 4.128 39.883 1.00 88.12 165 ALA A N 1
ATOM 1258 C CA . ALA A 1 165 ? -28.237 5.542 40.071 1.00 88.12 165 ALA A CA 1
ATOM 1259 C C . ALA A 1 165 ? -28.915 5.849 41.423 1.00 88.12 165 ALA A C 1
ATOM 1261 O O . ALA A 1 165 ? -28.789 6.968 41.924 1.00 88.12 165 ALA A O 1
ATOM 1262 N N . ALA A 1 166 ? -29.633 4.878 41.998 1.00 93.00 166 ALA A N 1
ATOM 1263 C CA . ALA A 1 166 ? -30.333 5.014 43.273 1.00 93.00 166 ALA A CA 1
ATOM 1264 C C . ALA A 1 166 ? -29.432 4.813 44.508 1.00 93.00 166 ALA A C 1
ATOM 1266 O O . ALA A 1 166 ? -29.811 5.255 45.593 1.00 93.00 166 ALA A O 1
ATOM 1267 N N . ASP A 1 167 ? -28.260 4.184 44.361 1.00 95.19 167 ASP A N 1
ATOM 1268 C CA . ASP A 1 167 ? -27.289 3.970 45.440 1.00 95.19 167 ASP A CA 1
ATOM 1269 C C . ASP A 1 167 ? -26.037 4.845 45.222 1.00 95.19 167 ASP A C 1
ATOM 1271 O O . ASP A 1 167 ? -25.214 4.551 44.349 1.00 95.19 167 ASP A O 1
ATOM 1275 N N . PRO A 1 168 ? -25.844 5.913 46.022 1.00 91.88 168 PRO A N 1
ATOM 1276 C CA . PRO A 1 168 ? -24.709 6.823 45.872 1.00 91.88 168 PRO A CA 1
ATOM 1277 C C . PRO A 1 168 ? -23.335 6.150 45.980 1.00 91.88 168 PRO A C 1
ATOM 1279 O O . PRO A 1 168 ? -22.376 6.635 45.383 1.00 91.88 168 PRO A O 1
ATOM 1282 N N . THR A 1 169 ? -23.230 5.052 46.732 1.00 95.00 169 THR A N 1
ATOM 1283 C CA . THR A 1 169 ? -21.962 4.342 46.945 1.00 95.00 169 THR A CA 1
ATOM 1284 C C . THR A 1 169 ? -21.600 3.546 45.699 1.00 95.00 169 THR A C 1
ATOM 1286 O O . THR A 1 169 ? -20.508 3.708 45.158 1.00 95.00 169 THR A O 1
ATOM 1289 N N . LEU A 1 170 ? -22.552 2.763 45.180 1.00 92.19 170 LEU A N 1
ATOM 1290 C CA . LEU A 1 170 ? -22.369 1.998 43.943 1.00 92.19 170 LEU A CA 1
ATOM 1291 C C . LEU A 1 170 ? -22.156 2.914 42.735 1.00 92.19 170 LEU A C 1
ATOM 1293 O O . LEU A 1 170 ? -21.347 2.605 41.860 1.00 92.19 170 LEU A O 1
ATOM 1297 N N . LYS A 1 171 ? -22.838 4.063 42.697 1.00 91.75 171 LYS A N 1
ATOM 1298 C CA . LYS A 1 171 ? -22.625 5.073 41.660 1.00 91.75 171 LYS A CA 1
ATOM 1299 C C . LYS A 1 171 ? -21.195 5.616 41.676 1.00 91.75 171 LYS A C 1
ATOM 1301 O O . LYS A 1 171 ? -20.557 5.658 40.627 1.00 91.75 171 LYS A O 1
ATOM 1306 N N . ALA A 1 172 ? -20.677 5.97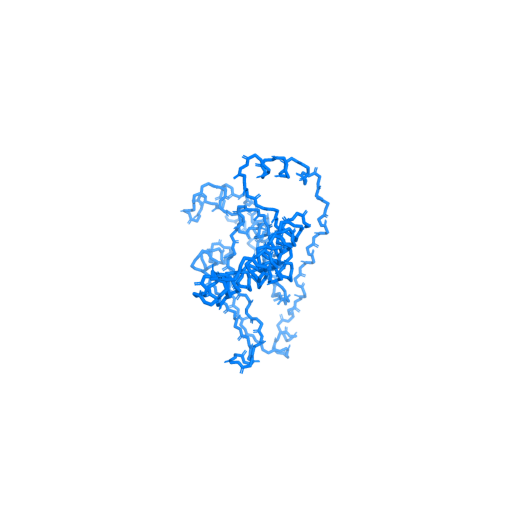9 42.850 1.00 92.38 172 ALA A N 1
ATOM 1307 C CA . ALA A 1 172 ? -19.309 6.475 42.986 1.00 92.38 172 ALA A CA 1
ATOM 1308 C C . ALA A 1 172 ? -18.263 5.417 42.582 1.00 92.38 172 ALA A C 1
ATOM 1310 O O . ALA A 1 172 ? -17.273 5.743 41.927 1.00 92.38 172 ALA A O 1
ATOM 1311 N N . GLU A 1 173 ? -18.491 4.144 42.921 1.00 95.12 173 GLU A N 1
ATOM 1312 C CA . GLU A 1 173 ? -17.630 3.038 42.481 1.00 95.12 173 GLU A CA 1
ATOM 1313 C C . GLU A 1 173 ? -17.655 2.857 40.954 1.00 95.12 173 GLU A C 1
ATOM 1315 O O . GLU A 1 173 ? -16.602 2.701 40.329 1.00 95.12 173 GLU A O 1
ATOM 1320 N N . ALA A 1 174 ? -18.834 2.933 40.332 1.00 91.88 174 ALA A N 1
ATOM 1321 C CA . ALA A 1 174 ? -18.979 2.809 38.884 1.00 91.88 174 ALA A CA 1
ATOM 1322 C C . ALA A 1 174 ? -18.310 3.976 38.123 1.00 91.88 174 ALA A C 1
ATOM 1324 O O . ALA A 1 174 ? -17.595 3.747 37.146 1.00 91.88 174 ALA A O 1
ATOM 1325 N N . GLU A 1 175 ? -18.453 5.215 38.601 1.00 91.56 175 GLU A N 1
ATOM 1326 C CA . GLU A 1 175 ? -17.789 6.401 38.028 1.00 91.56 175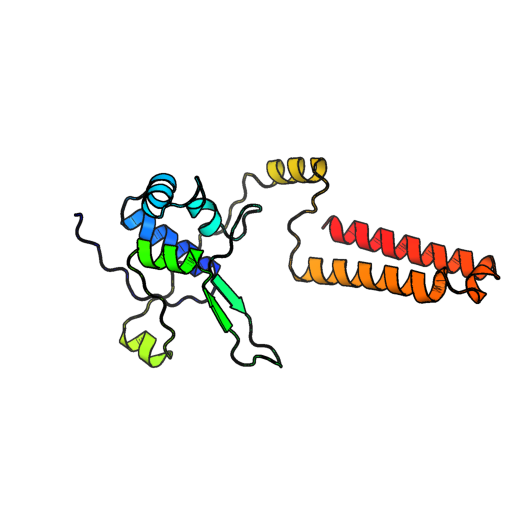 GLU A CA 1
ATOM 1327 C C . GLU A 1 175 ? -16.252 6.340 38.171 1.00 91.56 175 GLU A C 1
ATOM 1329 O O . GLU A 1 175 ? -15.506 6.780 37.285 1.00 91.56 175 GLU A O 1
ATOM 1334 N N . ALA A 1 176 ? -15.743 5.742 39.254 1.00 93.75 176 ALA A N 1
ATOM 1335 C CA . ALA A 1 176 ? -14.309 5.519 39.431 1.00 93.75 176 ALA A CA 1
ATOM 1336 C C . ALA A 1 176 ? -13.753 4.514 38.405 1.00 93.75 176 ALA A C 1
ATOM 1338 O O . ALA A 1 176 ? -12.682 4.742 37.831 1.00 93.75 176 ALA A O 1
ATOM 1339 N N . ILE A 1 177 ? -14.491 3.431 38.129 1.00 92.62 177 ILE A N 1
ATOM 1340 C CA . ILE A 1 177 ? -14.134 2.452 37.090 1.00 92.62 177 ILE A CA 1
ATOM 1341 C C . ILE A 1 177 ? -14.124 3.120 35.713 1.00 92.62 177 ILE A C 1
ATOM 1343 O O . ILE A 1 177 ? -13.164 2.957 34.960 1.00 92.62 177 ILE A O 1
ATOM 1347 N N . GLU A 1 178 ? -15.136 3.929 35.400 1.00 90.88 178 GLU A N 1
ATOM 1348 C CA . GLU A 1 178 ? -15.190 4.683 34.147 1.00 90.88 178 GLU A CA 1
ATOM 1349 C C . GLU A 1 178 ? -13.978 5.601 33.976 1.00 90.88 178 GLU A C 1
ATOM 1351 O O . GLU A 1 178 ? -13.328 5.599 32.927 1.00 90.88 178 GLU A O 1
ATOM 1356 N N . THR A 1 179 ? -13.631 6.344 35.027 1.00 90.56 179 THR A N 1
ATOM 1357 C CA . THR A 1 179 ? -12.461 7.228 35.037 1.00 90.56 179 THR A CA 1
ATOM 1358 C C . THR A 1 179 ? -11.177 6.438 34.772 1.00 90.56 179 THR A C 1
ATOM 1360 O O . THR A 1 179 ? -10.331 6.865 33.980 1.00 90.56 179 THR A O 1
ATOM 1363 N N . ALA A 1 180 ? -11.033 5.254 35.374 1.00 91.50 180 ALA A N 1
ATOM 1364 C CA . ALA A 1 180 ? -9.891 4.375 35.144 1.00 91.50 180 ALA A CA 1
ATOM 1365 C C . ALA A 1 180 ? -9.840 3.842 33.699 1.00 91.50 180 ALA A C 1
ATOM 1367 O O . ALA A 1 180 ? -8.765 3.822 33.093 1.00 91.50 180 ALA A O 1
ATOM 1368 N N . MET A 1 181 ? -10.984 3.468 33.116 1.00 87.88 181 MET A N 1
ATOM 1369 C CA . MET A 1 181 ? -11.073 3.023 31.719 1.00 87.88 181 MET A CA 1
ATOM 1370 C C . MET A 1 181 ? -10.747 4.155 30.738 1.00 87.88 181 MET A C 1
ATOM 1372 O O . MET A 1 181 ? -10.003 3.942 29.780 1.00 87.88 181 MET A O 1
ATOM 1376 N N . GLN A 1 182 ? -11.218 5.378 31.000 1.00 84.56 182 GLN A N 1
ATOM 1377 C CA . GLN A 1 182 ? -10.869 6.560 30.206 1.00 84.56 182 GLN A CA 1
ATOM 1378 C C . GLN A 1 182 ? -9.376 6.892 30.314 1.00 84.56 182 GLN A C 1
ATOM 1380 O O . GLN A 1 182 ? -8.731 7.172 29.302 1.00 84.56 182 GLN A O 1
ATOM 1385 N N . ALA A 1 183 ? -8.794 6.814 31.513 1.00 87.56 183 ALA A N 1
ATOM 1386 C CA . ALA A 1 183 ? -7.360 7.012 31.707 1.00 87.56 183 ALA A CA 1
ATOM 1387 C C . ALA A 1 183 ? -6.532 5.957 30.953 1.00 87.56 183 ALA A C 1
ATOM 1389 O O . ALA A 1 183 ? -5.514 6.290 30.343 1.00 87.56 183 ALA A O 1
ATOM 1390 N N . LEU A 1 184 ? -6.979 4.697 30.950 1.00 85.62 184 LEU A N 1
ATOM 1391 C CA . LEU A 1 184 ? -6.351 3.623 30.183 1.00 85.62 184 LEU A CA 1
ATOM 1392 C C . LEU A 1 184 ? -6.440 3.886 28.673 1.00 85.62 184 LEU A C 1
ATOM 1394 O O . LEU A 1 184 ? -5.418 3.815 27.993 1.00 85.62 184 LEU A O 1
ATOM 1398 N N . TYR A 1 185 ? -7.616 4.266 28.167 1.00 80.81 185 TYR A N 1
ATOM 1399 C CA . TYR A 1 185 ? -7.827 4.645 26.767 1.00 80.81 185 TYR A CA 1
ATOM 1400 C C . TYR A 1 185 ? -6.884 5.780 26.336 1.00 80.81 185 TYR A C 1
ATOM 1402 O O . TYR A 1 185 ? -6.180 5.664 25.333 1.00 80.81 185 TYR A O 1
ATOM 1410 N N . GLN A 1 186 ? -6.790 6.849 27.133 1.00 82.00 186 GLN A N 1
ATOM 1411 C CA . GLN A 1 186 ? -5.889 7.969 26.847 1.00 82.00 186 GLN A CA 1
ATOM 1412 C C . GLN A 1 186 ? -4.418 7.545 26.857 1.00 82.00 186 GLN A C 1
ATOM 1414 O O . GLN A 1 186 ? -3.653 7.981 26.000 1.00 82.00 186 GLN A O 1
ATOM 1419 N N . ARG A 1 187 ? -4.015 6.671 27.789 1.00 82.12 187 ARG A N 1
ATOM 1420 C CA . ARG A 1 187 ? -2.643 6.150 27.842 1.00 82.12 187 ARG A CA 1
ATOM 1421 C C . ARG A 1 187 ? -2.309 5.295 26.626 1.00 82.12 187 ARG A C 1
ATOM 1423 O O . ARG A 1 187 ? -1.229 5.471 26.082 1.00 82.12 187 ARG A O 1
ATOM 1430 N N . ILE A 1 188 ? -3.209 4.414 26.185 1.00 78.81 188 ILE A N 1
ATOM 1431 C CA . ILE A 1 188 ? -2.993 3.589 24.985 1.00 78.81 188 ILE A CA 1
ATOM 1432 C C . ILE A 1 188 ? -2.877 4.479 23.743 1.00 78.81 188 ILE A C 1
ATOM 1434 O O . ILE A 1 188 ? -1.978 4.276 22.937 1.00 78.81 188 ILE A O 1
ATOM 1438 N N . GLY A 1 189 ? -3.723 5.508 23.620 1.00 69.12 189 GLY A N 1
ATOM 1439 C CA . GLY A 1 189 ? -3.696 6.439 22.487 1.00 69.12 189 GLY A CA 1
ATOM 1440 C C . GLY A 1 189 ? -2.452 7.338 22.414 1.00 69.12 189 GLY A C 1
ATOM 1441 O O . GLY A 1 189 ? -2.247 8.022 21.410 1.00 69.12 189 GLY A O 1
ATOM 1442 N N . GLN A 1 190 ? -1.633 7.366 23.470 1.00 69.00 190 GLN A N 1
ATOM 1443 C CA . GLN A 1 190 ? -0.383 8.129 23.548 1.00 69.00 190 GLN A CA 1
ATOM 1444 C C . GLN A 1 190 ? 0.872 7.297 23.222 1.00 69.00 190 GLN A C 1
ATOM 1446 O O . GLN A 1 190 ? 1.945 7.891 23.091 1.00 69.00 190 GLN A O 1
ATOM 1451 N N . VAL A 1 191 ? 0.752 5.967 23.101 1.00 60.44 191 VAL A N 1
ATOM 1452 C CA . VAL A 1 191 ? 1.843 5.033 22.740 1.00 60.44 191 VAL A CA 1
ATOM 1453 C C . VAL A 1 191 ? 1.957 4.898 21.223 1.00 60.44 191 VAL A C 1
ATOM 1455 O O . VAL A 1 191 ? 3.106 4.919 20.725 1.00 60.44 191 VAL A O 1
#

Sequence (191 aa):
MKTEAPFPPLLVHERGDLAHALAQRRLSLGLTCEEFDAHTGWADRFATKLENPHSPSGKLGFHFEFPTEFLPGGSVRCSGMAELWLTALGLRLVLVDGATADLIGAKPAPPRPPRTNPTAQGHARRRVVSGRYAAMSAPAFEVLDRTHVAAEAFRAAVIDHPYVAADPTLKAEAEAIETAMQALYQRIGQV